Protein AF-A0A6G1FW63-F1 (afdb_monomer)

Mean predicted aligned error: 12.86 Å

Secondary structure (DSSP, 8-state):
---PPP-------SSHHHHHTTS------S------BTTBPPP-HHHHTTTTS-S-GGGTTEEEEEEBSSSSTT-EEEEETTT-EEEEE-TTSPPPPGGG-EEHHHHHHHHHHHHHTT-EEEETTEEEE-SS-HHHHHHHHHHHHHHHHHHHHTSTT--TTS--BPPPPHHHHTTS---HHHHHHHTTSPBPSSSEEETTEE---HHHHHHHHHTS-TT-TTSPPTT--S-PPPP-EEEEEEEEPPPP-STT-TTTTSSGGGSGGGEEEEEE---TT-TTBEEEE-SS--SS-------S--TTS---PPBHHHHH---S--GGGSS--

Sequence (329 aa):
MSVSAPFGHPKYDRAPNRLLSQFDMISDSHDRFPELTPFACQPFPGSIFFDLEVLDPEYSSVVRLYRGSCCYEDDGLVFDQETLLAHWHHDFQPMPPKEHWKPLDSILRKWLSEFERGKFSFSSNNPTYVPWATQDLEEAIQAWETLLNVIEANMPGHTTESRRENPLPTNILDQYTLSSFTKAFLSRARLPSFKYVAPGVTYFTPDLFHAVYSSEPRDSQRLPRYEDTDGNEVVTLILPAECSIPYPGGAGSADREGFARFTVSRRAGLYTTGDASYADGVRLVDSVDSNRKILDYQPPRYPWGPTRSPRLADYTKVGRACPEQILGG

Solvent-accessible surface area (backbone atoms only — not comparable to full-atom values): 19616 Å² total; per-residue (Å²): 140,89,82,84,79,83,82,79,75,81,82,88,76,81,63,69,64,68,63,56,73,72,50,85,81,74,85,70,68,94,68,78,68,58,55,88,41,100,56,22,38,70,64,50,78,76,52,49,68,65,64,53,64,71,56,57,87,95,37,73,53,48,40,56,56,25,44,33,68,57,93,56,92,67,27,23,36,31,34,30,67,82,80,50,30,18,29,42,45,50,76,96,47,83,84,74,63,74,88,68,40,39,49,44,68,61,41,53,52,52,55,52,48,41,54,77,55,45,34,48,42,76,59,91,81,38,65,40,80,36,37,65,26,74,61,56,55,50,47,26,44,51,19,44,51,49,42,49,52,56,54,48,72,72,43,92,86,65,57,97,75,65,66,80,42,75,37,49,57,59,80,63,55,71,78,51,94,58,21,72,51,56,53,60,42,48,46,63,34,74,42,70,88,60,76,62,86,47,92,63,26,28,68,71,48,74,66,56,44,50,56,50,63,70,65,42,62,93,82,42,72,33,54,82,55,102,77,65,81,80,60,59,35,33,36,28,82,67,28,48,28,79,52,57,39,71,84,74,90,63,92,80,22,16,66,81,82,44,69,55,45,41,37,65,66,36,43,15,27,35,23,34,37,42,43,46,75,36,38,48,12,38,43,47,41,60,43,89,39,54,61,87,59,50,63,66,71,70,62,79,74,43,42,72,37,76,83,67,64,37,41,55,29,66,77,30,48,88,67,95,66,69,76,61,82,84,69,72,132

Foldseek 3Di:
DDDDDDDDDPPPDDQPVVVVVVDPPPPDDPPLQAQLFLFFRAFDVVVQVVQLPPPPPVQNQKTFRTHGPDPQGRWGWIARSVVQWIFTDDPVDRDDPSVLTHHPVVLVVVRVVCVVQVLWDQDPSHTDGNQDGPVLLVLLLVLLVVLLVVVLVPDPPRDPVLPWDAFDDLVLVVVAQAFPSLSSNRNHHIAHSDAASAVQKGFDDSVNSCVQRVPFDPPQPQDDDPPPPVQFTRKAAGIFGPDFADDDDDDQFCCPPRCQSRDGVRTFHKIAGRDSNHRQAIFGADRPPRHDDRPQPQDSQDRNHHGTHDGSSVVSHPPPDDPCVRPDD

Structure (mmCIF, N/CA/C/O backbone):
data_AF-A0A6G1FW63-F1
#
_entry.id   AF-A0A6G1FW63-F1
#
loop_
_atom_site.group_PDB
_atom_site.id
_atom_site.type_symbol
_atom_site.label_atom_id
_atom_site.label_alt_id
_atom_site.label_comp_id
_atom_site.label_asym_id
_atom_site.label_entity_id
_atom_site.label_seq_id
_atom_site.pdbx_PDB_ins_code
_atom_site.Cartn_x
_atom_site.Cartn_y
_atom_site.Cartn_z
_atom_site.occupancy
_atom_site.B_iso_or_equiv
_atom_site.auth_seq_id
_atom_site.auth_comp_id
_atom_site.auth_asym_id
_atom_site.auth_atom_id
_atom_site.pdbx_PDB_model_num
ATOM 1 N N . MET A 1 1 ? 47.765 -34.822 -42.906 1.00 39.28 1 MET A N 1
ATOM 2 C CA . MET A 1 1 ? 47.397 -33.647 -43.723 1.00 39.28 1 MET A CA 1
ATOM 3 C C . MET A 1 1 ? 45.891 -33.508 -43.644 1.00 39.28 1 MET A C 1
ATOM 5 O O . MET A 1 1 ? 45.184 -34.360 -44.159 1.00 39.28 1 MET A O 1
ATOM 9 N N . SER A 1 2 ? 45.443 -32.536 -42.853 1.00 31.06 2 SER A N 1
ATOM 10 C CA . SER A 1 2 ? 44.036 -32.249 -42.565 1.00 31.06 2 SER A CA 1
ATOM 11 C C . SER A 1 2 ? 43.518 -31.261 -43.607 1.00 31.06 2 SER A C 1
ATOM 13 O O . SER A 1 2 ? 44.222 -30.296 -43.904 1.00 31.06 2 SER A O 1
ATOM 15 N N . VAL A 1 3 ? 42.333 -31.499 -44.172 1.00 32.91 3 VAL A N 1
ATOM 16 C CA . VAL A 1 3 ? 41.653 -30.546 -45.059 1.00 32.91 3 VAL A CA 1
ATOM 17 C C . VAL A 1 3 ? 40.314 -30.197 -44.427 1.00 32.91 3 VAL A C 1
ATOM 19 O O . VAL A 1 3 ? 39.455 -31.052 -44.226 1.00 32.91 3 VAL A O 1
ATOM 22 N N . SER A 1 4 ? 40.218 -28.924 -44.063 1.00 30.75 4 SER A N 1
ATOM 23 C CA . SER A 1 4 ? 39.142 -28.270 -43.337 1.00 30.75 4 SER A CA 1
ATOM 24 C C . SER A 1 4 ? 37.832 -28.217 -44.125 1.00 30.75 4 SER A C 1
ATOM 26 O O . SER A 1 4 ? 37.820 -27.869 -45.304 1.00 30.75 4 SER A O 1
ATOM 28 N N . ALA A 1 5 ? 36.722 -28.473 -43.434 1.00 33.03 5 ALA A N 1
ATOM 29 C CA . ALA A 1 5 ? 35.394 -28.025 -43.842 1.00 33.03 5 ALA A CA 1
ATOM 30 C C . ALA A 1 5 ? 35.202 -26.542 -43.449 1.00 33.03 5 ALA A C 1
ATOM 32 O O . ALA A 1 5 ? 35.750 -26.118 -42.425 1.00 33.03 5 ALA A O 1
ATOM 33 N N . PRO A 1 6 ? 34.445 -25.735 -44.215 1.00 38.62 6 PRO A N 1
ATOM 34 C CA . PRO A 1 6 ? 34.183 -24.351 -43.852 1.00 38.62 6 PRO A CA 1
ATOM 35 C C . PRO A 1 6 ? 33.063 -24.293 -42.806 1.00 38.62 6 PRO A C 1
ATOM 37 O O . PRO A 1 6 ? 31.925 -24.679 -43.070 1.00 38.62 6 PRO A O 1
ATOM 40 N N . PHE A 1 7 ? 33.386 -23.778 -41.621 1.00 33.66 7 PHE A N 1
ATOM 41 C CA . PHE A 1 7 ? 32.392 -23.303 -40.665 1.00 33.66 7 PHE A CA 1
ATOM 42 C C . PHE A 1 7 ? 31.699 -22.072 -41.258 1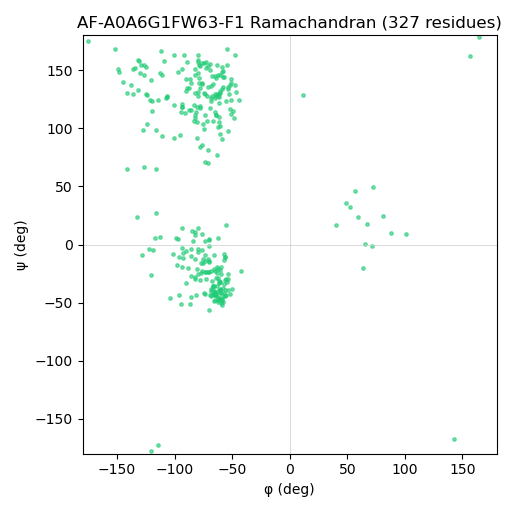.00 33.66 7 PHE A C 1
ATOM 44 O O . PHE A 1 7 ? 32.277 -20.989 -41.338 1.00 33.66 7 PHE A O 1
ATOM 51 N N . GLY A 1 8 ? 30.455 -22.245 -41.697 1.00 28.14 8 GLY A N 1
ATOM 52 C CA . GLY A 1 8 ? 29.547 -21.129 -41.909 1.00 28.14 8 GLY A CA 1
ATOM 53 C C . GLY A 1 8 ? 29.130 -20.580 -40.550 1.00 28.14 8 GLY A C 1
ATOM 54 O O . GLY A 1 8 ? 28.343 -21.210 -39.850 1.00 28.14 8 GLY A O 1
ATOM 55 N N . HIS A 1 9 ? 29.662 -19.422 -40.168 1.00 30.48 9 HIS A N 1
ATOM 56 C CA . HIS A 1 9 ? 29.085 -18.633 -39.085 1.00 30.48 9 HIS A CA 1
ATOM 57 C C . HIS A 1 9 ? 27.660 -18.215 -39.487 1.00 30.48 9 HIS A C 1
ATOM 59 O O . HIS A 1 9 ? 27.493 -17.649 -40.576 1.00 30.48 9 HIS A O 1
ATOM 65 N N . PRO A 1 10 ? 26.628 -18.455 -38.657 1.00 34.06 10 PRO A N 1
ATOM 66 C CA . PRO A 1 10 ? 25.332 -17.848 -38.895 1.00 34.06 10 PRO A CA 1
ATOM 67 C C . PRO A 1 10 ? 25.490 -16.333 -38.747 1.00 34.06 10 PRO A C 1
ATOM 69 O O . PRO A 1 10 ? 26.026 -15.829 -37.760 1.00 34.06 10 PRO A O 1
ATOM 72 N N . LYS A 1 11 ? 25.066 -15.604 -39.781 1.00 34.41 11 LYS A N 1
ATOM 73 C CA . LYS A 1 11 ? 24.965 -14.147 -39.762 1.00 34.41 11 LYS A CA 1
ATOM 74 C C . LYS A 1 11 ? 23.960 -13.753 -38.677 1.00 34.41 11 LYS A C 1
ATOM 76 O O . LYS A 1 11 ? 22.760 -13.899 -38.882 1.00 34.41 11 LYS A O 1
ATOM 81 N N . TYR A 1 12 ? 24.450 -13.250 -37.549 1.00 36.59 12 TYR A N 1
ATOM 82 C CA . TYR A 1 12 ? 23.649 -12.504 -36.581 1.00 36.59 12 TYR A CA 1
ATOM 83 C C . TYR A 1 12 ? 23.299 -11.139 -37.196 1.00 36.59 12 TYR A C 1
ATOM 85 O O . TYR A 1 12 ? 23.986 -10.142 -36.985 1.00 36.59 12 TYR A O 1
ATOM 93 N N . ASP A 1 13 ? 22.272 -11.112 -38.045 1.00 38.03 13 ASP A N 1
ATOM 94 C CA . ASP A 1 13 ? 21.734 -9.892 -38.651 1.00 38.03 13 ASP A CA 1
ATOM 95 C C . ASP A 1 13 ? 20.605 -9.328 -37.751 1.00 38.03 13 ASP A C 1
ATOM 97 O O . ASP A 1 13 ? 19.526 -9.900 -37.655 1.00 38.03 13 ASP A O 1
ATOM 101 N N . ARG A 1 14 ? 20.858 -8.147 -37.160 1.00 44.00 14 ARG A N 1
ATOM 102 C CA . ARG A 1 14 ? 19.902 -7.018 -37.007 1.00 44.00 14 ARG A CA 1
ATOM 103 C C . ARG A 1 14 ? 18.716 -7.076 -36.019 1.00 44.00 14 ARG A C 1
ATOM 105 O O . ARG A 1 14 ? 17.643 -6.590 -36.365 1.00 44.00 14 ARG A O 1
ATOM 112 N N . ALA A 1 15 ? 18.918 -7.451 -34.759 1.00 45.75 15 ALA A N 1
ATOM 113 C CA . ALA A 1 15 ? 18.013 -7.004 -33.679 1.00 45.75 15 ALA A CA 1
ATOM 114 C C . ALA A 1 15 ? 18.500 -5.729 -32.937 1.00 45.75 15 ALA A C 1
ATOM 116 O O . ALA A 1 15 ? 17.766 -4.734 -32.917 1.00 45.75 15 ALA A O 1
ATOM 117 N N . PRO A 1 16 ? 19.757 -5.638 -32.444 1.00 48.09 16 PRO A N 1
ATOM 118 C CA . PRO A 1 16 ? 20.115 -4.585 -31.483 1.00 48.09 16 PRO A CA 1
ATOM 119 C C . PRO A 1 16 ? 20.189 -3.168 -32.072 1.00 48.09 16 PRO A C 1
ATOM 121 O O . PRO A 1 16 ? 19.999 -2.184 -31.361 1.00 48.09 16 PRO A O 1
ATOM 124 N N . ASN A 1 17 ? 20.403 -3.027 -33.383 1.00 47.66 17 ASN A N 1
ATOM 125 C CA . ASN A 1 17 ? 20.667 -1.722 -34.002 1.00 47.66 17 ASN A CA 1
ATOM 126 C C . ASN A 1 17 ? 19.453 -0.774 -34.033 1.00 47.66 17 ASN A C 1
ATOM 128 O O . ASN A 1 17 ? 19.633 0.440 -34.115 1.00 47.66 17 ASN A O 1
ATOM 132 N N . ARG A 1 18 ? 18.216 -1.291 -33.977 1.00 52.25 18 ARG A N 1
ATOM 133 C CA . ARG A 1 18 ? 17.008 -0.453 -34.088 1.00 52.25 18 ARG A CA 1
ATOM 134 C C . ARG A 1 18 ? 16.756 0.359 -32.819 1.00 52.25 18 ARG A C 1
ATOM 136 O O . ARG A 1 18 ? 16.452 1.544 -32.913 1.00 52.25 18 ARG A O 1
ATOM 143 N N . LEU A 1 19 ? 16.928 -0.263 -31.656 1.00 49.06 19 LEU A N 1
ATOM 144 C CA . LEU A 1 19 ? 16.791 0.388 -30.356 1.00 49.06 19 LEU A CA 1
ATOM 145 C C . LEU A 1 19 ? 17.934 1.389 -30.115 1.00 49.06 19 LEU A C 1
ATOM 147 O O . LEU A 1 19 ? 17.691 2.517 -29.704 1.00 49.06 19 LEU A O 1
ATOM 151 N N . LEU A 1 20 ? 19.170 1.005 -30.451 1.00 50.09 20 LEU A N 1
ATOM 152 C CA . LEU A 1 20 ? 20.355 1.856 -30.283 1.00 50.09 20 LEU A CA 1
ATOM 153 C C . LEU A 1 20 ? 20.290 3.149 -31.111 1.00 50.09 20 LEU A C 1
ATOM 155 O O . LEU A 1 20 ? 20.828 4.162 -30.690 1.00 50.09 20 LEU A O 1
ATOM 159 N N . SER A 1 21 ? 19.590 3.145 -32.253 1.00 54.88 21 SER A N 1
ATOM 160 C CA . SER A 1 21 ? 19.368 4.363 -33.050 1.00 54.88 21 SER A CA 1
ATOM 161 C C . SER A 1 21 ? 18.408 5.378 -32.412 1.00 54.88 21 SER A C 1
ATOM 163 O O . SER A 1 21 ? 18.314 6.502 -32.895 1.00 54.88 21 SER A O 1
ATOM 165 N N . GLN A 1 22 ? 17.673 4.980 -31.366 1.00 51.31 22 GLN A N 1
ATOM 166 C CA . GLN A 1 22 ? 16.700 5.831 -30.669 1.00 51.31 22 GLN A CA 1
ATOM 167 C C . GLN A 1 22 ? 17.264 6.469 -29.396 1.00 51.31 22 GLN A C 1
ATOM 169 O O . GLN A 1 22 ? 16.680 7.427 -28.898 1.00 51.31 22 GLN A O 1
ATOM 174 N N . PHE A 1 23 ? 18.373 5.950 -28.869 1.00 46.47 23 PHE A N 1
ATOM 175 C CA . PHE A 1 23 ? 19.057 6.541 -27.728 1.00 46.47 23 PHE A CA 1
ATOM 176 C C . PHE A 1 23 ? 20.151 7.479 -28.239 1.00 46.47 23 PHE A C 1
ATOM 178 O O . PHE A 1 23 ? 21.086 7.030 -28.902 1.00 46.47 23 PHE A O 1
ATOM 185 N N . ASP A 1 24 ? 20.054 8.774 -27.921 1.00 46.44 24 ASP A N 1
ATOM 186 C CA . ASP A 1 24 ? 21.182 9.694 -28.075 1.00 46.44 24 ASP A CA 1
ATOM 187 C C . ASP A 1 24 ? 22.320 9.176 -27.190 1.00 46.44 24 ASP A C 1
ATOM 189 O O . ASP A 1 24 ? 22.291 9.286 -25.964 1.00 46.44 24 ASP A O 1
ATOM 193 N N . MET A 1 25 ? 23.302 8.531 -27.820 1.00 45.75 25 MET A N 1
ATOM 194 C CA . MET A 1 25 ? 24.465 7.951 -27.159 1.00 45.75 25 MET A CA 1
ATOM 195 C C . MET A 1 25 ? 25.427 9.059 -26.727 1.00 45.75 25 MET A C 1
ATOM 197 O O . MET A 1 25 ? 26.512 9.224 -27.283 1.00 45.75 25 MET A O 1
ATOM 201 N N . ILE A 1 26 ? 25.027 9.830 -25.720 1.00 40.78 26 ILE A N 1
ATOM 202 C CA . ILE A 1 26 ? 25.950 10.670 -24.970 1.00 40.78 26 ILE A CA 1
ATOM 203 C C . ILE A 1 26 ? 26.741 9.717 -24.075 1.00 40.78 26 ILE A C 1
ATOM 205 O O . ILE A 1 26 ? 26.264 9.245 -23.046 1.00 40.78 26 ILE A O 1
ATOM 209 N N . SER A 1 27 ? 27.948 9.373 -24.522 1.00 42.78 27 SER A N 1
ATOM 210 C CA . SER A 1 27 ? 28.958 8.714 -23.698 1.00 42.78 27 SER A CA 1
ATOM 211 C C . SER A 1 27 ? 29.479 9.720 -22.673 1.00 42.78 27 SER A C 1
ATOM 213 O O . SER A 1 27 ? 30.615 10.180 -22.785 1.00 42.78 27 SER A O 1
ATOM 215 N N . ASP A 1 28 ? 28.649 10.082 -21.700 1.00 39.56 28 ASP A N 1
ATOM 216 C CA . ASP A 1 28 ? 29.118 10.841 -20.553 1.00 39.56 28 ASP A CA 1
ATOM 217 C C . ASP A 1 28 ? 29.812 9.909 -19.561 1.00 39.56 28 ASP A C 1
ATOM 219 O O . ASP A 1 28 ? 29.495 8.725 -19.414 1.00 39.56 28 ASP A O 1
ATOM 223 N N . SER A 1 29 ? 30.861 10.465 -18.968 1.00 41.06 29 SER A N 1
ATOM 224 C CA . SER A 1 29 ? 31.762 9.864 -17.998 1.00 41.06 29 SER A CA 1
ATOM 225 C C . SER A 1 29 ? 31.028 9.132 -16.873 1.00 41.06 29 SER A C 1
ATOM 227 O O . SER A 1 29 ? 29.857 9.365 -16.610 1.00 41.06 29 SER A O 1
ATOM 229 N N . HIS A 1 30 ? 31.766 8.272 -16.163 1.00 42.75 30 HIS A N 1
ATOM 230 C CA . HIS A 1 30 ? 31.369 7.508 -14.966 1.00 42.75 30 HIS A CA 1
ATOM 231 C C . HIS A 1 30 ? 30.828 8.348 -13.782 1.00 42.75 30 HIS A C 1
ATOM 233 O O . HIS A 1 30 ? 30.782 7.860 -12.649 1.00 42.75 30 HIS A O 1
ATOM 239 N N . ASP A 1 31 ? 30.441 9.601 -14.003 1.00 41.69 31 ASP A N 1
ATOM 240 C CA . ASP A 1 31 ? 29.696 10.366 -13.029 1.00 41.69 31 ASP A CA 1
ATOM 241 C C . ASP A 1 31 ? 28.355 9.672 -12.839 1.00 41.69 31 ASP A C 1
ATOM 243 O O . ASP A 1 31 ? 27.527 9.573 -13.743 1.00 41.69 31 ASP A O 1
ATOM 247 N N . ARG A 1 32 ? 28.196 9.105 -11.641 1.00 50.47 32 ARG A N 1
ATOM 248 C CA . ARG A 1 32 ? 26.963 8.486 -11.174 1.00 50.47 32 ARG A CA 1
ATOM 249 C C . ARG A 1 32 ? 25.879 9.551 -11.226 1.00 50.47 32 ARG A C 1
ATOM 251 O O . ARG A 1 32 ? 25.702 10.303 -10.269 1.00 50.47 32 ARG A O 1
ATOM 258 N N . PHE A 1 33 ? 25.178 9.637 -12.350 1.00 52.56 33 PHE A N 1
ATOM 259 C CA . PHE A 1 33 ? 23.925 10.359 -12.390 1.00 52.56 33 PHE A CA 1
ATOM 260 C C . PHE A 1 33 ? 23.050 9.793 -11.269 1.00 52.56 33 PHE A C 1
ATOM 262 O O . PHE A 1 33 ? 23.018 8.569 -11.087 1.00 52.56 33 PHE A O 1
ATOM 269 N N . PRO A 1 34 ? 22.378 10.653 -10.489 1.00 58.12 34 PRO A N 1
ATOM 270 C CA . PRO A 1 34 ? 21.410 10.175 -9.519 1.00 58.12 34 PRO A CA 1
ATOM 271 C C . PRO A 1 34 ? 20.420 9.243 -10.220 1.00 58.12 34 PRO A C 1
ATOM 273 O O . PRO A 1 34 ? 19.990 9.532 -11.336 1.00 58.12 34 PRO A O 1
ATOM 276 N N . GLU A 1 35 ? 20.075 8.116 -9.600 1.00 64.75 35 GLU A N 1
ATOM 277 C CA . GLU A 1 35 ? 19.143 7.153 -10.187 1.00 64.75 35 GLU A CA 1
ATOM 278 C C . GLU A 1 35 ? 17.768 7.807 -10.385 1.00 64.75 35 GLU A C 1
ATOM 280 O O . GLU A 1 35 ? 16.991 7.970 -9.451 1.00 64.75 35 GLU A O 1
ATOM 285 N N . LEU A 1 36 ? 17.455 8.208 -11.619 1.00 65.25 36 LEU A N 1
ATOM 286 C CA . LEU A 1 36 ? 16.174 8.840 -11.960 1.00 65.25 36 LEU A CA 1
ATOM 287 C C . LEU A 1 36 ? 15.063 7.820 -12.241 1.00 65.25 36 LEU A C 1
ATOM 289 O O . LEU A 1 36 ? 14.018 8.176 -12.776 1.00 65.25 36 LEU A O 1
ATOM 293 N N . THR A 1 37 ? 15.274 6.543 -11.939 1.00 70.50 37 THR A N 1
ATOM 294 C CA . THR A 1 37 ? 14.313 5.471 -12.213 1.00 70.50 37 THR A CA 1
ATOM 295 C C . THR A 1 37 ? 13.937 4.780 -10.903 1.00 70.50 37 THR A C 1
ATOM 297 O O . THR A 1 37 ? 14.827 4.306 -10.209 1.00 70.50 37 THR A O 1
ATOM 300 N N . PRO A 1 38 ? 12.637 4.702 -10.539 1.00 66.31 38 PRO A N 1
ATOM 301 C CA . PRO A 1 38 ? 12.179 4.364 -9.180 1.00 66.31 38 PRO A CA 1
ATOM 302 C C . PRO A 1 38 ? 12.716 3.073 -8.604 1.00 66.31 38 PRO A C 1
ATOM 304 O O . PRO A 1 38 ? 12.832 2.912 -7.396 1.00 66.31 38 PRO A O 1
ATOM 307 N N . PHE A 1 39 ? 12.932 2.127 -9.497 1.00 72.81 39 PHE A N 1
ATOM 308 C CA . PHE A 1 39 ? 13.146 0.740 -9.158 1.00 72.81 39 PHE A CA 1
ATOM 309 C C . PHE A 1 39 ? 14.483 0.242 -9.681 1.00 72.81 39 PHE A C 1
ATOM 311 O O . PHE A 1 39 ? 14.819 -0.919 -9.480 1.00 72.81 39 PHE A O 1
ATOM 318 N N . ALA A 1 40 ? 15.204 1.087 -10.417 1.00 74.44 40 ALA A N 1
ATOM 319 C CA . ALA A 1 40 ? 16.224 0.631 -11.330 1.00 74.44 40 ALA A CA 1
ATOM 320 C C . ALA A 1 40 ? 17.361 1.640 -11.468 1.00 74.44 40 ALA A C 1
ATOM 322 O O . ALA A 1 40 ? 17.147 2.849 -11.391 1.00 74.44 40 ALA A O 1
ATOM 323 N N . CYS A 1 41 ? 18.555 1.145 -11.750 1.00 74.88 41 CYS A N 1
ATOM 324 C CA . CYS A 1 41 ? 19.686 1.956 -12.154 1.00 74.88 41 CYS A CA 1
ATOM 325 C C . CYS A 1 41 ? 19.491 2.457 -13.592 1.00 74.88 41 CYS A C 1
ATOM 327 O O . CYS A 1 41 ? 18.846 1.802 -14.418 1.00 74.88 41 CYS A O 1
ATOM 329 N N . GLN A 1 42 ? 20.088 3.610 -13.906 1.00 72.94 42 GLN A N 1
ATOM 330 C CA . GLN A 1 42 ? 20.121 4.120 -15.278 1.00 72.94 42 GLN A CA 1
ATOM 331 C C . GLN A 1 42 ? 20.782 3.097 -16.218 1.00 72.94 42 GLN A C 1
ATOM 333 O O . GLN A 1 42 ? 21.732 2.420 -15.810 1.00 72.94 42 GLN A O 1
ATOM 338 N N . PRO A 1 43 ? 20.303 2.977 -17.469 1.00 69.38 43 PRO A N 1
ATOM 339 C CA . PRO A 1 43 ? 20.874 2.050 -18.428 1.00 69.38 43 PRO A CA 1
ATOM 340 C C . PRO A 1 43 ? 22.327 2.454 -18.664 1.00 69.38 43 PRO A C 1
ATOM 342 O O . PRO A 1 43 ? 22.600 3.577 -19.085 1.00 69.38 43 PRO A O 1
ATOM 345 N N . PHE A 1 44 ? 23.267 1.548 -18.403 1.00 64.81 44 PHE A N 1
ATOM 346 C CA . PHE A 1 44 ? 24.657 1.757 -18.784 1.00 64.81 44 PHE A CA 1
ATOM 347 C C . PHE A 1 44 ? 24.880 1.092 -20.144 1.00 64.81 44 PHE A C 1
ATOM 349 O O . PHE A 1 44 ? 24.817 -0.134 -20.237 1.00 64.81 44 PHE A O 1
ATOM 356 N N . PRO A 1 45 ? 25.158 1.850 -21.220 1.00 62.94 45 PRO A N 1
ATOM 357 C CA . PRO A 1 45 ? 25.258 1.263 -22.550 1.00 62.94 45 PRO A CA 1
ATOM 358 C C . PRO A 1 45 ? 26.286 0.137 -22.647 1.00 62.94 45 PRO A C 1
ATOM 360 O O . PRO A 1 45 ? 26.080 -0.802 -23.402 1.00 62.94 45 PRO A O 1
ATOM 363 N N . GLY A 1 46 ? 27.361 0.191 -21.853 1.00 61.72 46 GLY A N 1
ATOM 364 C CA . GLY A 1 46 ? 28.347 -0.885 -21.790 1.00 61.72 46 GLY A CA 1
ATOM 365 C C . GLY A 1 46 ? 27.795 -2.190 -21.208 1.00 61.72 46 GLY A C 1
ATOM 366 O O . GLY A 1 46 ? 28.163 -3.247 -21.702 1.00 61.72 46 GLY A O 1
ATOM 367 N N . SER A 1 47 ? 26.893 -2.142 -20.218 1.00 57.91 47 SER A N 1
ATOM 368 C CA . SER A 1 47 ? 26.316 -3.340 -19.583 1.00 57.91 47 SER A CA 1
ATOM 369 C C . SER A 1 47 ? 25.199 -3.962 -20.409 1.00 57.91 47 SER A C 1
ATOM 371 O O . SER A 1 47 ? 25.020 -5.172 -20.342 1.00 57.91 47 SER A O 1
ATOM 373 N N . ILE A 1 48 ? 24.526 -3.173 -21.258 1.00 61.03 48 ILE A N 1
ATOM 374 C CA . ILE A 1 48 ? 23.564 -3.696 -22.242 1.00 61.03 48 ILE A CA 1
ATOM 375 C C . ILE A 1 48 ? 24.217 -4.781 -23.106 1.00 61.03 48 ILE A C 1
ATOM 377 O O . ILE A 1 48 ? 23.520 -5.682 -23.541 1.00 61.03 48 ILE A O 1
ATOM 381 N N . PHE A 1 49 ? 25.535 -4.732 -23.341 1.00 55.25 49 PHE A N 1
ATOM 382 C CA . PHE A 1 49 ? 26.247 -5.733 -24.143 1.00 55.25 49 PHE A CA 1
ATOM 383 C C . PHE A 1 49 ? 26.758 -6.948 -23.354 1.00 55.25 49 PHE A C 1
ATOM 385 O O . PHE A 1 49 ? 27.021 -7.978 -23.972 1.00 55.25 49 PHE A O 1
ATOM 392 N N . PHE A 1 50 ? 26.910 -6.843 -22.030 1.00 52.34 50 PHE A N 1
ATOM 393 C CA . PHE A 1 50 ? 27.375 -7.945 -21.175 1.00 52.34 50 PHE A CA 1
ATOM 394 C C . PHE A 1 50 ? 26.212 -8.795 -20.646 1.00 52.34 50 PHE A C 1
ATOM 396 O O . PHE A 1 50 ? 26.345 -10.011 -20.583 1.00 52.34 50 PHE A O 1
ATOM 403 N N . ASP A 1 51 ? 25.052 -8.182 -20.393 1.00 52.97 51 ASP A N 1
ATOM 404 C CA . ASP A 1 51 ? 23.832 -8.861 -19.920 1.00 52.97 51 ASP A CA 1
ATOM 405 C C . ASP A 1 51 ? 23.020 -9.508 -21.067 1.00 52.97 51 ASP A C 1
ATOM 407 O O . ASP A 1 51 ? 21.905 -9.980 -20.864 1.00 52.97 51 ASP A O 1
ATOM 411 N N . LEU A 1 52 ? 23.569 -9.540 -22.291 1.00 51.91 52 LEU A N 1
ATOM 412 C CA . LEU A 1 52 ? 23.028 -10.295 -23.435 1.00 51.91 52 LEU A CA 1
ATOM 413 C C . LEU A 1 52 ? 23.317 -11.797 -23.341 1.00 51.91 52 LEU A C 1
ATOM 415 O O . LEU A 1 52 ? 23.110 -12.506 -24.331 1.00 51.91 52 LEU A O 1
ATOM 419 N N . GLU A 1 53 ? 23.827 -12.288 -22.205 1.00 51.69 53 GLU A N 1
ATOM 420 C CA . GLU A 1 53 ? 23.849 -13.724 -21.947 1.00 51.69 53 GLU A CA 1
ATOM 421 C C . GLU A 1 53 ? 22.441 -14.250 -22.188 1.00 51.69 53 GLU A C 1
ATOM 423 O O . GLU A 1 53 ? 21.483 -13.848 -21.536 1.00 51.69 53 GLU A O 1
ATOM 428 N N . VAL A 1 54 ? 22.335 -15.046 -23.248 1.00 50.00 54 VAL A N 1
ATOM 429 C CA . VAL A 1 54 ? 21.092 -15.422 -23.903 1.00 50.00 54 VAL A CA 1
ATOM 430 C C . VAL A 1 54 ? 20.149 -16.007 -22.858 1.00 50.00 54 VAL A C 1
ATOM 432 O O . VAL A 1 54 ? 20.239 -17.189 -22.525 1.00 50.00 54 VAL A O 1
ATOM 435 N N . LEU A 1 55 ? 19.227 -15.177 -22.360 1.00 56.00 55 LEU A N 1
ATOM 436 C CA . LEU A 1 55 ? 17.938 -15.636 -21.868 1.00 56.00 55 LEU A CA 1
ATOM 437 C C . LEU A 1 55 ? 17.423 -16.523 -22.996 1.00 56.00 55 LEU A C 1
ATOM 439 O O . LEU A 1 55 ? 17.325 -16.006 -24.102 1.00 56.00 55 LEU A O 1
ATOM 443 N N . ASP A 1 56 ? 17.285 -17.829 -22.728 1.00 58.09 56 ASP A N 1
ATOM 444 C CA . ASP A 1 56 ? 16.747 -18.924 -23.563 1.00 58.09 56 ASP A CA 1
ATOM 445 C C . ASP A 1 56 ? 16.517 -18.575 -25.054 1.00 58.09 56 ASP A C 1
ATOM 447 O O . ASP A 1 56 ? 15.818 -17.612 -25.315 1.00 58.09 56 ASP A O 1
ATOM 451 N N . PRO A 1 57 ? 16.999 -19.335 -26.061 1.00 60.69 57 PRO A N 1
ATOM 452 C CA . PRO A 1 57 ? 16.848 -19.013 -27.494 1.00 60.69 57 PRO A CA 1
ATOM 453 C C . PRO A 1 57 ? 15.473 -18.488 -27.976 1.00 60.69 57 PRO A C 1
ATOM 455 O O . PRO A 1 57 ? 15.434 -17.798 -28.994 1.00 60.69 57 PRO A O 1
ATOM 458 N N . GLU A 1 58 ? 14.368 -18.756 -27.271 1.00 64.56 58 GLU A N 1
ATOM 459 C CA . GLU A 1 58 ? 13.051 -18.122 -27.474 1.00 64.56 58 GLU A CA 1
ATOM 460 C C . GLU A 1 58 ? 13.001 -16.590 -27.206 1.00 64.56 58 GLU A C 1
ATOM 462 O O . GLU A 1 58 ? 12.120 -15.892 -27.705 1.00 64.56 58 GLU A O 1
ATOM 467 N N . TYR A 1 59 ? 13.966 -16.032 -26.474 1.00 70.56 59 TYR A N 1
ATOM 468 C CA . TYR A 1 59 ? 14.075 -14.630 -26.062 1.00 70.56 59 TYR A CA 1
ATOM 469 C C . TYR A 1 59 ? 15.309 -13.930 -26.648 1.00 70.56 59 TYR A C 1
ATOM 471 O O . TYR A 1 59 ? 15.782 -12.940 -26.096 1.00 70.56 59 TYR A O 1
ATOM 479 N N . SER A 1 60 ? 15.804 -14.369 -27.810 1.00 72.50 60 SER A N 1
ATOM 480 C CA . SER A 1 60 ? 16.975 -13.764 -28.467 1.00 72.50 60 SER A CA 1
ATOM 481 C C . SER A 1 60 ? 16.818 -12.276 -28.825 1.00 72.50 60 SER A C 1
ATOM 483 O O . SER A 1 60 ? 17.813 -11.599 -29.078 1.00 72.50 60 SER A O 1
ATOM 485 N N . SER A 1 61 ? 15.581 -11.771 -28.897 1.00 79.06 61 SER A N 1
ATOM 486 C CA . SER A 1 61 ? 15.257 -10.352 -29.118 1.00 79.06 61 SER A CA 1
ATOM 487 C C . SER A 1 61 ? 15.134 -9.539 -27.823 1.00 79.06 61 SER A C 1
ATOM 489 O O . SER A 1 61 ? 14.916 -8.325 -27.877 1.00 79.06 61 SER A O 1
ATOM 491 N N . VAL A 1 62 ? 15.218 -10.192 -26.661 1.00 82.19 62 VAL A N 1
ATOM 492 C CA . VAL A 1 62 ? 15.036 -9.569 -25.353 1.00 82.19 62 VAL A CA 1
ATOM 493 C C . VAL A 1 62 ? 16.368 -9.071 -24.823 1.00 82.19 62 VAL A C 1
ATOM 495 O O . VAL A 1 62 ? 17.357 -9.793 -24.788 1.00 82.19 62 VAL A O 1
ATOM 498 N N . VAL A 1 63 ? 16.369 -7.826 -24.361 1.00 81.00 63 VAL A N 1
ATOM 499 C CA . VAL A 1 63 ? 17.516 -7.187 -23.719 1.00 81.00 63 VAL A CA 1
ATOM 500 C C . VAL A 1 63 ? 17.105 -6.626 -22.366 1.00 81.00 63 VAL A C 1
ATOM 502 O O . VAL A 1 63 ? 15.980 -6.147 -22.206 1.00 81.00 63 VAL A O 1
ATOM 505 N N . ARG A 1 64 ? 18.007 -6.641 -21.385 1.00 80.94 64 ARG A N 1
ATOM 506 C CA . ARG A 1 64 ? 17.805 -5.919 -20.124 1.00 80.94 64 ARG A CA 1
ATOM 507 C C . ARG A 1 64 ? 18.100 -4.435 -20.360 1.00 80.94 64 ARG A C 1
ATOM 509 O O . ARG A 1 64 ? 19.209 -4.076 -20.743 1.00 80.94 64 ARG A O 1
ATOM 516 N N . LEU A 1 65 ? 17.096 -3.575 -20.178 1.00 80.88 65 LEU A N 1
ATOM 517 C CA . LEU A 1 65 ? 17.254 -2.123 -20.313 1.00 80.88 65 LEU A CA 1
ATOM 518 C C . LEU A 1 65 ? 17.727 -1.491 -19.012 1.00 80.88 65 LEU A C 1
ATOM 520 O O . LEU A 1 65 ? 18.692 -0.740 -19.013 1.00 80.88 65 LEU A O 1
ATOM 524 N N . TYR A 1 66 ? 17.046 -1.793 -17.909 1.00 81.44 66 TYR A N 1
ATOM 525 C CA . TYR A 1 66 ? 17.348 -1.211 -16.606 1.00 81.44 66 TYR A CA 1
ATOM 526 C C . TYR A 1 66 ? 17.596 -2.335 -15.610 1.00 81.44 66 TYR A C 1
ATOM 528 O O . TYR A 1 66 ? 16.768 -3.237 -15.501 1.00 81.44 66 TYR A O 1
ATOM 536 N N . ARG A 1 67 ? 18.707 -2.280 -14.877 1.00 79.31 67 ARG A N 1
ATOM 537 C CA . ARG A 1 67 ? 18.986 -3.204 -13.769 1.00 79.31 67 ARG A CA 1
ATOM 538 C C . ARG A 1 67 ? 18.267 -2.725 -12.514 1.00 79.31 67 ARG A C 1
ATOM 540 O O . ARG A 1 67 ? 18.138 -1.522 -12.331 1.00 79.31 67 ARG A O 1
ATOM 547 N N . GLY A 1 68 ? 17.797 -3.630 -11.669 1.00 75.12 68 GLY A N 1
ATOM 548 C CA . GLY A 1 68 ? 17.198 -3.311 -10.380 1.00 75.12 68 GLY A CA 1
ATOM 549 C C . GLY A 1 68 ? 18.152 -2.508 -9.501 1.00 75.12 68 GLY A C 1
ATOM 550 O O . GLY A 1 68 ? 19.359 -2.720 -9.538 1.00 75.12 68 GLY A O 1
ATOM 551 N N . SER A 1 69 ? 17.610 -1.575 -8.719 1.00 66.38 69 SER A N 1
ATOM 552 C CA . SER A 1 69 ? 18.392 -0.764 -7.774 1.00 66.38 69 SER A CA 1
ATOM 553 C C . SER A 1 69 ? 18.781 -1.525 -6.496 1.00 66.38 69 SER A C 1
ATOM 555 O O . SER A 1 69 ? 19.495 -0.997 -5.645 1.00 66.38 69 SER A O 1
ATOM 557 N N . CYS A 1 70 ? 18.311 -2.767 -6.330 1.00 60.25 70 CYS A N 1
ATOM 558 C CA . CYS A 1 70 ? 18.589 -3.603 -5.168 1.00 60.25 70 CYS A CA 1
ATOM 559 C C . CYS A 1 70 ? 19.819 -4.505 -5.367 1.00 60.25 70 CYS A C 1
ATOM 561 O O . CYS A 1 70 ? 20.288 -4.748 -6.472 1.00 60.25 70 CYS A O 1
ATOM 563 N N . CYS A 1 71 ? 20.334 -5.031 -4.256 1.00 50.22 71 CYS A N 1
ATOM 564 C CA . CYS A 1 71 ? 21.531 -5.871 -4.186 1.00 50.22 71 CYS A CA 1
ATOM 565 C C . CYS A 1 71 ? 21.390 -7.284 -4.788 1.00 50.22 71 CYS A C 1
ATOM 567 O O . CYS A 1 71 ? 22.327 -8.073 -4.670 1.00 50.22 71 CYS A O 1
ATOM 569 N N . TYR A 1 72 ? 20.254 -7.624 -5.407 1.00 53.47 72 TYR A N 1
ATOM 570 C CA . TYR A 1 72 ? 20.116 -8.872 -6.155 1.00 53.47 72 TYR A CA 1
ATOM 571 C C . TYR A 1 72 ? 20.615 -8.629 -7.568 1.00 53.47 72 TYR A C 1
ATOM 573 O O . TYR A 1 72 ? 20.090 -7.782 -8.285 1.00 53.47 72 TYR A O 1
ATOM 581 N N . GLU A 1 73 ? 21.691 -9.327 -7.918 1.00 57.81 73 GLU A N 1
ATOM 582 C CA . GLU A 1 73 ? 22.559 -8.919 -9.013 1.00 57.81 73 GLU A CA 1
ATOM 583 C C . GLU A 1 7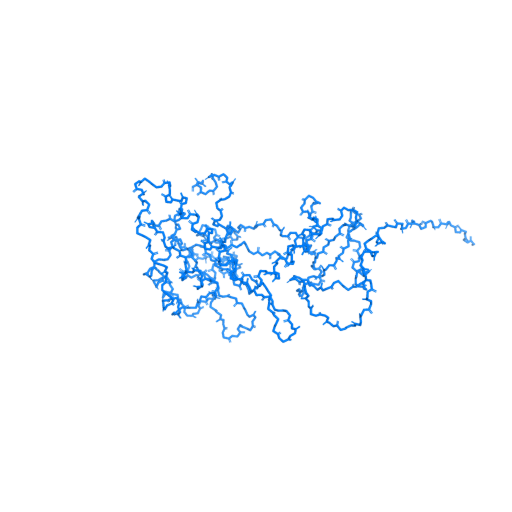3 ? 21.895 -8.960 -10.394 1.00 57.81 73 GLU A C 1
ATOM 585 O O . GLU A 1 73 ? 22.451 -8.366 -11.306 1.00 57.81 73 GLU A O 1
ATOM 590 N N . ASP A 1 74 ? 20.695 -9.503 -10.567 1.00 67.19 74 ASP A N 1
ATOM 591 C CA . ASP A 1 74 ? 20.171 -9.719 -11.911 1.00 67.19 74 ASP A CA 1
ATOM 592 C C . ASP A 1 74 ? 18.742 -9.152 -12.160 1.00 67.19 74 ASP A C 1
ATOM 594 O O . ASP A 1 74 ? 18.310 -9.067 -13.310 1.00 67.19 74 ASP A O 1
ATOM 598 N N . ASP A 1 75 ? 17.996 -8.681 -11.148 1.00 80.38 75 ASP A N 1
ATOM 599 C CA . ASP A 1 75 ? 16.611 -8.219 -11.371 1.00 80.38 75 ASP A CA 1
ATOM 600 C C . ASP A 1 75 ? 16.588 -6.999 -12.321 1.00 80.38 75 ASP A C 1
ATOM 602 O O . ASP A 1 75 ? 17.547 -6.224 -12.381 1.00 80.38 75 ASP A O 1
ATOM 606 N N . GLY A 1 76 ? 15.493 -6.753 -13.050 1.00 84.00 76 GLY A N 1
ATOM 607 C CA . GLY A 1 76 ? 15.398 -5.532 -13.858 1.00 84.00 76 GLY A CA 1
ATOM 608 C C . GLY A 1 76 ? 14.312 -5.488 -14.924 1.00 84.00 76 GLY A C 1
ATOM 609 O O . GLY A 1 76 ? 13.565 -6.435 -15.149 1.00 84.00 76 GLY A O 1
ATOM 610 N N . LEU A 1 77 ? 14.227 -4.358 -15.627 1.00 86.94 77 LEU A N 1
ATOM 611 C CA . LEU A 1 77 ? 13.312 -4.181 -16.748 1.00 86.94 77 LEU A CA 1
ATOM 612 C C . LEU A 1 77 ? 13.913 -4.779 -18.023 1.00 86.94 77 LEU A C 1
ATOM 614 O O . LEU A 1 77 ? 14.859 -4.229 -18.592 1.00 86.94 77 LEU A O 1
ATOM 618 N N . VAL A 1 78 ? 13.320 -5.867 -18.502 1.00 86.81 78 VAL A N 1
ATOM 619 C CA . VAL A 1 78 ? 13.642 -6.482 -19.791 1.00 86.81 78 VAL A CA 1
ATOM 620 C C . VAL A 1 78 ? 12.714 -5.968 -20.884 1.00 86.81 78 VAL A C 1
ATOM 622 O O . VAL A 1 78 ? 11.567 -5.607 -20.623 1.00 86.81 78 VAL A O 1
ATOM 625 N N . PHE A 1 79 ? 13.203 -5.934 -22.117 1.00 87.44 79 PHE A N 1
ATOM 626 C CA . PHE A 1 79 ? 12.525 -5.360 -23.272 1.00 87.44 79 PHE A CA 1
ATOM 627 C C . PHE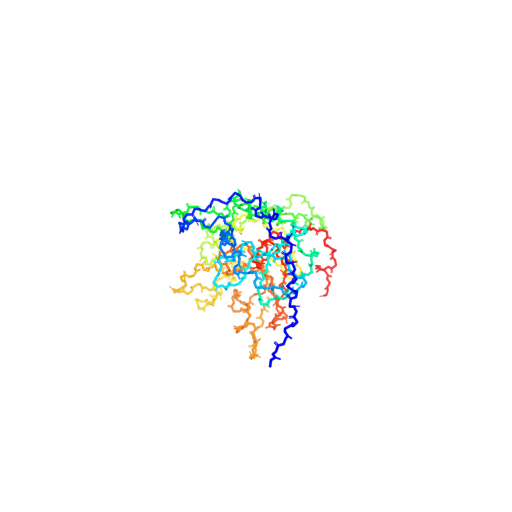 A 1 79 ? 12.755 -6.200 -24.517 1.00 87.44 79 PHE A C 1
ATOM 629 O O . PHE A 1 79 ? 13.887 -6.515 -24.864 1.00 87.44 79 PHE A O 1
ATOM 636 N N . ASP A 1 80 ? 11.673 -6.512 -25.211 1.00 86.62 80 ASP A N 1
ATOM 637 C CA . ASP A 1 80 ? 11.683 -7.182 -26.498 1.00 86.62 80 ASP A CA 1
ATOM 638 C C . ASP A 1 80 ? 11.798 -6.159 -27.630 1.00 86.62 80 ASP A C 1
ATOM 640 O O . ASP A 1 80 ? 10.898 -5.343 -27.854 1.00 86.62 80 ASP A O 1
ATOM 644 N N . GLN A 1 81 ? 12.908 -6.217 -28.361 1.00 83.88 81 GLN A N 1
ATOM 645 C CA . GLN A 1 81 ? 13.212 -5.285 -29.443 1.00 83.88 81 GLN A CA 1
ATOM 646 C C . GLN A 1 81 ? 12.287 -5.431 -30.657 1.00 83.88 81 GLN A C 1
ATOM 648 O O . GLN A 1 81 ? 12.144 -4.477 -31.428 1.00 83.88 81 GLN A O 1
ATOM 653 N N . GLU A 1 82 ? 11.651 -6.589 -30.841 1.00 86.31 82 GLU A N 1
ATOM 654 C CA . GLU A 1 82 ? 10.755 -6.836 -31.972 1.00 86.31 82 GLU A CA 1
ATOM 655 C C . GLU A 1 82 ? 9.336 -6.355 -31.678 1.00 86.31 82 GLU A C 1
ATOM 657 O O . GLU A 1 82 ? 8.723 -5.677 -32.507 1.00 86.31 82 GLU A O 1
ATOM 662 N N . THR A 1 83 ? 8.822 -6.666 -30.486 1.00 88.44 83 THR A N 1
ATOM 663 C CA . THR A 1 83 ? 7.438 -6.341 -30.109 1.00 88.44 83 THR A CA 1
ATOM 664 C C . THR A 1 83 ? 7.300 -5.000 -29.390 1.00 88.44 83 THR A C 1
ATOM 666 O O . THR A 1 83 ? 6.181 -4.524 -29.202 1.00 88.44 83 THR A O 1
ATOM 669 N N . LEU A 1 84 ? 8.413 -4.391 -28.968 1.00 89.75 84 LEU A N 1
ATOM 670 C CA . LEU A 1 84 ? 8.467 -3.173 -28.151 1.00 89.75 84 LEU A CA 1
ATOM 671 C C . LEU A 1 84 ? 7.764 -3.306 -26.784 1.00 89.75 84 LEU A C 1
ATOM 673 O O . LEU A 1 84 ? 7.324 -2.315 -26.185 1.00 89.75 84 LEU A O 1
ATOM 677 N N . LEU A 1 85 ? 7.639 -4.540 -26.293 1.00 91.56 85 LEU A N 1
ATOM 678 C CA . LEU A 1 85 ? 7.052 -4.842 -24.992 1.00 91.56 85 LEU A CA 1
ATOM 679 C C . LEU A 1 85 ? 8.163 -5.005 -23.958 1.00 91.56 85 LEU A C 1
ATOM 681 O O . LEU A 1 85 ? 9.243 -5.490 -24.272 1.00 91.56 85 LEU A O 1
ATOM 685 N N . ALA A 1 86 ? 7.878 -4.649 -22.715 1.00 90.38 86 ALA A N 1
ATOM 686 C CA . ALA A 1 86 ? 8.777 -4.800 -21.589 1.00 90.38 86 ALA A CA 1
ATOM 687 C C . ALA A 1 86 ? 8.078 -5.446 -20.387 1.00 90.38 86 ALA A C 1
ATOM 689 O O . ALA A 1 86 ? 6.844 -5.455 -20.276 1.00 90.38 86 ALA A O 1
ATOM 690 N N . HIS A 1 87 ? 8.893 -6.012 -19.504 1.00 88.94 87 HIS A N 1
ATOM 691 C CA . HIS A 1 87 ? 8.465 -6.645 -18.267 1.00 88.94 87 HIS A CA 1
ATOM 692 C C . HIS A 1 87 ? 9.542 -6.491 -17.191 1.00 88.94 87 HIS A C 1
ATOM 694 O O . HIS A 1 87 ? 10.731 -6.475 -17.499 1.00 88.94 87 HIS A O 1
ATOM 700 N N . TRP A 1 88 ? 9.136 -6.399 -15.928 1.00 87.50 88 TRP A N 1
ATOM 701 C CA . TRP A 1 88 ? 10.056 -6.462 -14.798 1.00 87.50 88 TRP A CA 1
ATOM 702 C C . TRP A 1 88 ? 10.400 -7.919 -14.489 1.00 87.50 88 TRP A C 1
ATOM 704 O O . TRP A 1 88 ? 9.569 -8.662 -13.971 1.00 87.50 88 TRP A O 1
ATOM 714 N N . HIS A 1 89 ? 11.604 -8.345 -14.845 1.00 84.31 89 HIS A N 1
ATOM 715 C CA . HIS A 1 89 ? 12.083 -9.697 -14.622 1.00 84.31 89 HIS A CA 1
ATOM 716 C C . HIS A 1 89 ? 12.793 -9.831 -13.274 1.00 84.31 89 HIS A C 1
ATOM 718 O O . HIS A 1 89 ? 13.512 -8.929 -12.843 1.00 84.31 89 HIS A O 1
ATOM 724 N N . HIS A 1 90 ? 12.577 -10.982 -12.643 1.00 79.38 90 HIS A N 1
ATOM 725 C CA . HIS A 1 90 ? 13.318 -11.443 -11.478 1.00 79.38 90 HIS A CA 1
ATOM 726 C C . HIS A 1 90 ? 13.996 -12.760 -11.867 1.00 79.38 90 HIS A C 1
ATOM 728 O O . HIS A 1 90 ? 13.292 -13.688 -12.269 1.00 79.38 90 HIS A O 1
ATOM 734 N N . ASP A 1 91 ? 15.313 -12.889 -11.752 1.00 70.31 91 ASP A N 1
ATOM 735 C CA . ASP A 1 91 ? 16.063 -13.961 -12.455 1.00 70.31 91 ASP A CA 1
ATOM 736 C C . ASP A 1 91 ? 15.906 -15.330 -11.825 1.00 70.31 91 ASP A C 1
ATOM 738 O O . ASP A 1 91 ? 16.149 -16.361 -12.448 1.00 70.31 91 ASP A O 1
ATOM 742 N N . PHE A 1 92 ? 15.418 -15.370 -10.590 1.00 69.62 92 PHE A N 1
ATOM 743 C CA . PHE A 1 92 ? 15.041 -16.619 -9.939 1.00 69.62 92 PHE A CA 1
ATOM 744 C C . PHE A 1 92 ? 13.733 -17.205 -10.488 1.00 69.62 92 PHE A C 1
ATOM 746 O O . PHE A 1 92 ? 13.232 -18.199 -9.954 1.00 69.62 92 PHE A O 1
ATOM 753 N N . GLN A 1 93 ? 13.126 -16.585 -11.503 1.00 74.12 93 GLN A N 1
ATOM 754 C CA . GLN A 1 93 ? 11.826 -16.975 -12.027 1.00 74.12 93 GLN A CA 1
ATOM 755 C C . GLN A 1 93 ? 11.840 -17.127 -13.542 1.00 74.12 93 GLN A C 1
ATOM 757 O O . GLN A 1 93 ? 12.530 -16.391 -14.238 1.00 74.12 93 GLN A O 1
ATOM 762 N N . PRO A 1 94 ? 11.036 -18.057 -14.080 1.00 79.69 94 PRO A N 1
ATOM 763 C CA . PRO A 1 94 ? 10.872 -18.161 -15.517 1.00 79.69 94 PRO A CA 1
ATOM 764 C C . PRO A 1 94 ? 10.248 -16.879 -16.070 1.00 79.69 94 PRO A C 1
ATOM 766 O O . PRO A 1 94 ? 9.394 -16.250 -15.435 1.00 79.69 94 PRO A O 1
ATOM 769 N N . MET A 1 95 ? 10.650 -16.523 -17.286 1.00 79.44 95 MET A N 1
ATOM 770 C CA . MET A 1 95 ? 10.080 -15.387 -17.994 1.00 79.44 95 MET A CA 1
ATOM 771 C C . MET A 1 95 ? 8.574 -15.612 -18.219 1.00 79.44 95 MET A C 1
ATOM 773 O O . MET A 1 95 ? 8.178 -16.680 -18.696 1.00 79.44 95 MET A O 1
ATOM 777 N N . PRO A 1 96 ? 7.702 -14.651 -17.868 1.00 81.69 96 PRO A N 1
ATOM 778 C CA . PRO A 1 96 ? 6.274 -14.841 -18.048 1.00 81.69 96 PRO A CA 1
ATOM 779 C C . PRO A 1 96 ? 5.885 -14.760 -19.530 1.00 81.69 96 PRO A C 1
ATOM 781 O O . PRO A 1 96 ? 6.560 -14.078 -20.311 1.00 81.69 96 PRO A O 1
ATOM 784 N N . PRO A 1 97 ? 4.741 -15.362 -19.912 1.00 84.31 97 PRO A N 1
ATOM 785 C CA . PRO A 1 97 ? 4.202 -15.252 -21.265 1.00 84.31 97 PRO A CA 1
ATOM 786 C C . PRO A 1 97 ? 4.096 -13.794 -21.729 1.00 84.31 97 PRO A C 1
ATOM 788 O O . PRO A 1 97 ? 3.701 -12.930 -20.939 1.00 84.31 97 PRO A O 1
ATOM 791 N N . LYS A 1 98 ? 4.375 -13.531 -23.016 1.00 83.38 98 LYS A N 1
ATOM 792 C CA . LYS A 1 98 ? 4.371 -12.181 -23.625 1.00 83.38 98 LYS A CA 1
ATOM 793 C C . LYS A 1 98 ? 3.068 -11.398 -23.411 1.00 83.38 98 LYS A C 1
ATOM 795 O O . LYS A 1 98 ? 3.095 -10.175 -23.358 1.00 83.38 98 LYS A O 1
ATOM 800 N N . GLU A 1 99 ? 1.944 -12.080 -23.204 1.00 85.62 99 GLU A N 1
ATOM 801 C CA . GLU A 1 99 ? 0.641 -11.479 -22.871 1.00 85.62 99 GLU A CA 1
ATOM 802 C C . GLU A 1 99 ? 0.653 -10.650 -21.569 1.00 85.62 99 GLU A C 1
ATOM 804 O O . GLU A 1 99 ? -0.135 -9.716 -21.407 1.00 85.62 99 GLU A O 1
ATOM 809 N N . HIS A 1 100 ? 1.569 -10.956 -20.645 1.00 84.50 100 HIS A N 1
ATOM 810 C CA . HIS A 1 100 ? 1.746 -10.221 -19.389 1.00 84.50 100 HIS A CA 1
ATOM 811 C C . HIS A 1 100 ? 2.670 -9.003 -19.519 1.00 84.50 100 HIS A C 1
ATOM 813 O O . HIS A 1 100 ? 2.775 -8.200 -18.588 1.00 84.50 100 HIS A O 1
ATOM 819 N N . TRP A 1 101 ? 3.351 -8.855 -20.654 1.00 89.44 101 TRP A N 1
ATOM 820 C CA . TRP A 1 101 ? 4.258 -7.745 -20.904 1.00 89.44 101 TRP A CA 1
ATOM 821 C C . TRP A 1 101 ? 3.456 -6.500 -21.295 1.00 89.44 101 TRP A C 1
ATOM 823 O O . TRP A 1 101 ? 2.304 -6.584 -21.734 1.00 89.44 101 TRP A O 1
ATOM 833 N N . LYS A 1 102 ? 4.039 -5.315 -21.110 1.00 92.31 102 LYS A N 1
ATOM 834 C CA . LYS A 1 102 ? 3.388 -4.037 -21.437 1.00 92.31 102 LYS A CA 1
ATOM 835 C C . LYS A 1 102 ? 4.252 -3.215 -22.383 1.00 92.31 102 LYS A C 1
ATOM 837 O O . LYS A 1 102 ? 5.466 -3.368 -22.357 1.00 92.31 102 LYS A O 1
ATOM 842 N N . PRO A 1 103 ? 3.664 -2.332 -23.208 1.00 94.00 103 PRO A N 1
ATOM 843 C CA . PRO A 1 103 ? 4.450 -1.421 -24.031 1.00 94.00 103 PRO A CA 1
ATOM 844 C C . PRO A 1 103 ? 5.437 -0.622 -23.175 1.00 94.00 103 PRO A C 1
ATOM 846 O O . PRO A 1 103 ? 5.045 -0.083 -22.135 1.00 94.00 103 PRO A O 1
ATOM 849 N N . LEU A 1 104 ? 6.694 -0.520 -23.619 1.00 90.00 104 LEU A N 1
ATOM 850 C CA . LEU A 1 104 ? 7.739 0.196 -22.876 1.00 90.00 104 LEU A CA 1
ATOM 851 C C . LEU A 1 104 ? 7.332 1.645 -22.563 1.00 90.00 104 LEU A C 1
ATOM 853 O O . LEU A 1 104 ? 7.471 2.088 -21.427 1.00 90.00 104 LEU A O 1
ATOM 857 N N . ASP A 1 105 ? 6.746 2.359 -23.529 1.00 90.06 105 ASP A N 1
ATOM 858 C CA . ASP A 1 105 ? 6.241 3.729 -23.333 1.00 90.06 105 ASP A CA 1
ATOM 859 C C . ASP A 1 105 ? 5.218 3.815 -22.185 1.00 90.06 105 ASP A C 1
ATOM 861 O O . ASP A 1 105 ? 5.273 4.737 -21.376 1.00 90.06 105 ASP A O 1
ATOM 865 N N . SER A 1 106 ? 4.335 2.822 -22.038 1.00 91.12 106 SER A N 1
ATOM 866 C CA . SER A 1 106 ? 3.367 2.795 -20.933 1.00 91.12 106 SER A CA 1
ATOM 867 C C . SER A 1 106 ? 4.047 2.618 -19.573 1.00 91.12 106 SER A C 1
ATOM 869 O O . SER A 1 106 ? 3.635 3.243 -18.597 1.00 91.12 106 SER A O 1
ATOM 871 N N . ILE A 1 107 ? 5.095 1.794 -19.511 1.00 89.25 107 ILE A N 1
ATOM 872 C CA . ILE A 1 107 ? 5.895 1.570 -18.300 1.00 89.25 107 ILE A CA 1
ATOM 873 C C . ILE A 1 107 ? 6.643 2.852 -17.914 1.00 89.25 107 ILE A C 1
ATOM 875 O O . ILE A 1 107 ? 6.528 3.310 -16.777 1.00 89.25 107 ILE A O 1
ATOM 879 N N . LEU A 1 108 ? 7.327 3.486 -18.868 1.00 87.56 108 LEU A N 1
ATOM 880 C CA . LEU A 1 108 ? 8.080 4.721 -18.631 1.00 87.56 108 LEU A CA 1
ATOM 881 C C . LEU A 1 108 ? 7.166 5.891 -18.243 1.00 87.56 108 LEU A C 1
ATOM 883 O O . LEU A 1 108 ? 7.475 6.621 -17.304 1.00 87.56 108 LEU A O 1
ATOM 887 N N . ARG A 1 109 ? 5.998 6.036 -18.886 1.00 88.44 109 ARG A N 1
ATOM 888 C CA . ARG A 1 109 ? 4.977 7.012 -18.463 1.00 88.44 109 ARG A CA 1
ATOM 889 C C . ARG A 1 109 ? 4.488 6.744 -17.049 1.00 88.44 109 ARG A C 1
ATOM 891 O O . ARG A 1 109 ? 4.261 7.688 -16.297 1.00 88.44 109 ARG A O 1
ATOM 898 N N . LYS A 1 110 ? 4.326 5.472 -16.668 1.00 87.06 110 LYS A N 1
ATOM 899 C CA . LYS A 1 110 ? 3.931 5.125 -15.304 1.00 87.06 110 LYS A CA 1
ATOM 900 C C . LYS A 1 110 ? 5.013 5.532 -14.306 1.00 87.06 110 LYS A C 1
ATOM 902 O O . LYS A 1 110 ? 4.668 6.123 -13.289 1.00 87.06 110 LYS A O 1
ATOM 907 N N . TRP A 1 111 ? 6.290 5.299 -14.604 1.00 86.06 111 TRP A N 1
ATOM 908 C CA . TRP A 1 111 ? 7.401 5.756 -13.760 1.00 86.06 111 TRP A CA 1
ATOM 909 C C . TRP A 1 111 ? 7.452 7.274 -13.640 1.00 86.06 111 TRP A C 1
ATOM 911 O O . TRP A 1 111 ? 7.529 7.782 -12.526 1.00 86.06 111 TRP A O 1
ATOM 921 N N . LEU A 1 112 ? 7.315 7.992 -14.757 1.00 86.19 112 LEU A N 1
ATOM 922 C CA . LEU A 1 112 ? 7.233 9.451 -14.760 1.00 86.19 112 LEU A CA 1
ATOM 923 C C . LEU A 1 112 ? 6.073 9.948 -13.887 1.00 86.19 112 LEU A C 1
ATOM 925 O O . LEU A 1 112 ? 6.256 10.862 -13.089 1.00 86.19 112 LEU A O 1
ATOM 929 N N . SER A 1 113 ? 4.913 9.289 -13.956 1.00 86.31 113 SER A N 1
ATOM 930 C CA . SER A 1 113 ? 3.779 9.647 -13.103 1.00 86.31 113 SER A CA 1
ATOM 931 C C . SER A 1 113 ? 4.093 9.497 -11.613 1.00 86.31 113 SER A C 1
ATOM 933 O O . SER A 1 113 ? 3.610 10.288 -10.818 1.00 86.31 113 SER A O 1
ATOM 935 N N . GLU A 1 114 ? 4.922 8.534 -11.194 1.00 84.19 114 GLU A N 1
ATOM 936 C CA . GLU A 1 114 ? 5.306 8.409 -9.779 1.00 84.19 114 GLU A CA 1
ATOM 937 C C . GLU A 1 114 ? 6.159 9.609 -9.319 1.00 84.19 114 GLU A C 1
ATOM 939 O O . GLU A 1 114 ? 5.970 10.097 -8.203 1.00 84.19 114 GLU A O 1
ATOM 944 N N . PHE A 1 115 ? 7.022 10.155 -10.187 1.00 83.06 115 PHE A N 1
ATOM 945 C CA . PHE A 1 115 ? 7.728 11.418 -9.918 1.00 83.06 115 PHE A CA 1
ATOM 946 C C . PHE A 1 115 ? 6.764 12.585 -9.755 1.00 83.06 115 PHE A C 1
ATOM 948 O O . PHE A 1 115 ? 6.834 13.305 -8.760 1.00 83.06 115 PHE A O 1
ATOM 955 N N . GLU A 1 116 ? 5.836 12.742 -10.696 1.00 86.12 116 GLU A N 1
ATOM 956 C CA . GLU A 1 116 ? 4.841 13.819 -10.671 1.00 86.12 116 GLU A CA 1
ATOM 957 C C . GLU A 1 116 ? 3.935 13.744 -9.432 1.00 86.12 116 GLU A C 1
ATOM 959 O O . GLU A 1 116 ? 3.524 14.771 -8.897 1.00 86.12 116 GLU A O 1
ATOM 964 N N . ARG A 1 117 ? 3.672 12.532 -8.930 1.00 85.88 117 ARG A N 1
ATOM 965 C CA . ARG A 1 117 ? 2.904 12.275 -7.700 1.00 85.88 117 ARG A CA 1
ATOM 966 C C . ARG A 1 117 ? 3.666 12.599 -6.412 1.00 85.88 117 ARG A C 1
ATOM 968 O O . ARG A 1 117 ? 3.070 12.554 -5.338 1.00 85.88 117 ARG A O 1
ATOM 975 N N . GLY A 1 118 ? 4.966 12.885 -6.486 1.00 86.44 118 GLY A N 1
ATOM 976 C CA . GLY A 1 118 ? 5.798 13.157 -5.314 1.00 86.44 118 GLY A CA 1
ATOM 977 C C . GLY A 1 118 ? 6.277 11.902 -4.581 1.00 86.44 118 GLY A C 1
ATOM 978 O O . GLY A 1 118 ? 6.616 11.982 -3.403 1.00 86.44 118 GLY A O 1
ATOM 979 N N . LYS A 1 119 ? 6.356 10.748 -5.260 1.00 84.94 119 LYS A N 1
ATOM 980 C CA . LYS A 1 119 ? 6.996 9.531 -4.716 1.00 84.94 119 LYS A CA 1
ATOM 981 C C . LYS A 1 119 ? 8.515 9.641 -4.606 1.00 84.94 119 LYS A C 1
ATOM 983 O O . LYS A 1 119 ? 9.177 8.678 -4.242 1.00 84.94 119 LYS A O 1
ATOM 988 N N . PHE A 1 120 ? 9.072 10.805 -4.919 1.00 80.44 120 PHE A N 1
ATOM 989 C CA . PHE A 1 120 ? 10.495 11.067 -4.857 1.00 80.44 120 PHE A CA 1
ATOM 990 C C . PHE A 1 120 ? 10.751 12.431 -4.260 1.00 80.44 120 PHE A C 1
ATOM 992 O O . PHE A 1 120 ? 10.108 13.420 -4.614 1.00 80.44 120 PHE A O 1
ATOM 999 N N . SER A 1 121 ? 11.740 12.470 -3.382 1.00 77.81 121 SER A N 1
ATOM 1000 C CA . SER A 1 121 ? 12.271 13.701 -2.822 1.00 77.81 121 SER A CA 1
ATOM 1001 C C . SER A 1 121 ? 13.752 13.803 -3.162 1.00 77.81 121 SER A C 1
ATOM 1003 O O . SER A 1 121 ? 14.466 12.804 -3.161 1.00 77.81 121 SER A O 1
ATOM 1005 N N . PHE A 1 122 ? 14.222 15.007 -3.475 1.00 73.81 122 PHE A N 1
ATOM 1006 C CA . PHE A 1 122 ? 15.636 15.257 -3.741 1.00 73.81 122 PHE A CA 1
ATOM 1007 C C . PHE A 1 122 ? 16.253 15.868 -2.487 1.00 73.81 122 PHE A C 1
ATOM 1009 O O . PHE A 1 122 ? 16.212 17.082 -2.287 1.00 73.81 122 PHE A O 1
ATOM 1016 N N . SER A 1 123 ? 16.797 15.021 -1.617 1.00 64.81 123 SER A N 1
ATOM 1017 C CA . SER A 1 123 ? 17.595 15.464 -0.474 1.00 64.81 123 SER A CA 1
ATOM 1018 C C . SER A 1 123 ? 19.072 15.297 -0.816 1.00 64.81 123 SER A C 1
ATOM 1020 O O . SER A 1 123 ? 19.519 14.186 -1.089 1.00 64.81 123 SER A O 1
ATOM 1022 N N . SER A 1 124 ? 19.844 16.386 -0.800 1.00 61.31 124 SER A N 1
ATOM 1023 C CA . SER A 1 124 ? 21.308 16.340 -0.970 1.00 61.31 124 SER A CA 1
ATOM 1024 C C . SER A 1 124 ? 21.778 15.669 -2.275 1.00 61.31 124 SER A C 1
ATOM 1026 O O . SER A 1 124 ? 22.694 14.853 -2.256 1.00 61.31 124 SER A O 1
ATOM 1028 N N . ASN A 1 125 ? 21.153 16.018 -3.407 1.00 62.28 125 ASN A N 1
ATOM 1029 C CA . ASN A 1 125 ? 21.434 15.512 -4.765 1.00 62.28 125 ASN A CA 1
ATOM 1030 C C . ASN A 1 125 ? 21.154 14.021 -5.021 1.00 62.28 125 ASN A C 1
ATOM 1032 O O . ASN A 1 125 ? 21.315 13.585 -6.159 1.00 62.28 125 ASN A O 1
ATOM 1036 N N . ASN A 1 126 ? 20.672 13.270 -4.029 1.00 64.44 126 ASN A N 1
ATOM 1037 C CA . ASN A 1 126 ? 20.242 11.889 -4.221 1.00 64.44 126 ASN A CA 1
ATOM 1038 C C . ASN A 1 126 ? 18.707 11.810 -4.174 1.00 64.44 126 ASN A C 1
ATOM 1040 O O . ASN A 1 126 ? 18.100 12.330 -3.230 1.00 64.44 126 ASN A O 1
ATOM 1044 N N . PRO A 1 127 ? 18.062 11.208 -5.186 1.00 70.94 127 PRO A N 1
ATOM 1045 C CA . PRO A 1 127 ? 16.638 10.941 -5.152 1.00 70.94 127 PRO A CA 1
ATOM 1046 C C . PRO A 1 127 ? 16.374 9.866 -4.101 1.00 70.94 127 PRO A C 1
ATOM 1048 O O . PRO A 1 127 ? 16.925 8.770 -4.157 1.00 70.94 127 PRO A O 1
ATOM 1051 N N . THR A 1 128 ? 15.520 10.190 -3.142 1.00 74.88 128 THR A N 1
ATOM 1052 C CA . THR A 1 128 ? 15.047 9.263 -2.119 1.00 74.88 128 THR A CA 1
ATOM 1053 C C . THR A 1 128 ? 13.602 8.915 -2.435 1.00 74.88 128 THR A C 1
ATOM 1055 O O . THR A 1 128 ? 12.766 9.815 -2.588 1.00 74.88 128 THR A O 1
ATOM 1058 N N . TYR A 1 129 ? 13.306 7.618 -2.528 1.00 78.56 129 TYR A N 1
ATOM 1059 C CA . TYR A 1 129 ? 11.939 7.139 -2.693 1.00 78.56 129 TYR A CA 1
ATOM 1060 C C . TYR A 1 129 ? 11.115 7.481 -1.447 1.00 78.56 129 TYR A C 1
ATOM 1062 O O . TYR A 1 129 ? 11.526 7.215 -0.318 1.00 78.56 129 TYR A O 1
ATOM 1070 N N . VAL A 1 130 ? 9.955 8.097 -1.652 1.00 83.75 130 VAL A N 1
ATOM 1071 C CA . VAL A 1 130 ? 9.009 8.443 -0.594 1.00 83.75 130 VAL A CA 1
ATOM 1072 C C . VAL A 1 130 ? 7.999 7.297 -0.487 1.00 83.75 130 VAL A C 1
ATOM 1074 O O . VAL A 1 130 ? 7.265 7.056 -1.451 1.00 83.75 130 VAL A O 1
ATOM 1077 N N . PRO A 1 131 ? 7.905 6.606 0.664 1.00 82.94 131 PRO A N 1
ATOM 1078 C CA . PRO A 1 131 ? 7.129 5.366 0.778 1.00 82.94 131 PRO A CA 1
ATOM 1079 C C . PRO A 1 131 ? 5.650 5.547 0.404 1.00 82.94 131 PRO A C 1
ATOM 1081 O O . PRO A 1 131 ? 5.038 4.711 -0.264 1.00 82.94 131 PRO A O 1
ATOM 1084 N N . TRP A 1 132 ? 5.077 6.693 0.770 1.00 88.81 132 TRP A N 1
ATOM 1085 C CA . TRP A 1 132 ? 3.737 7.112 0.377 1.00 88.81 132 TRP A CA 1
ATOM 1086 C C . TRP A 1 132 ? 3.680 8.629 0.176 1.00 88.81 132 TRP A C 1
ATOM 1088 O O . TRP A 1 132 ? 4.266 9.388 0.942 1.00 88.81 132 TRP A O 1
ATOM 1098 N N . ALA A 1 133 ? 2.971 9.072 -0.859 1.00 90.12 133 ALA A N 1
ATOM 1099 C CA . ALA A 1 133 ? 2.730 10.481 -1.137 1.00 90.12 133 ALA A CA 1
ATOM 1100 C C . ALA A 1 133 ? 1.323 10.889 -0.678 1.00 90.12 133 ALA A C 1
ATOM 1102 O O . ALA A 1 133 ? 0.436 10.048 -0.508 1.00 90.12 133 ALA A O 1
ATOM 1103 N N . THR A 1 134 ? 1.080 12.196 -0.548 1.00 90.81 134 THR A N 1
ATOM 1104 C CA . THR A 1 134 ? -0.239 12.750 -0.187 1.00 90.81 134 THR A CA 1
ATOM 1105 C C . THR A 1 134 ? -1.362 12.188 -1.060 1.00 90.81 134 THR A C 1
ATOM 1107 O O . THR A 1 134 ? -2.434 11.863 -0.554 1.00 90.81 134 THR A O 1
ATOM 1110 N N . GLN A 1 135 ? -1.095 11.995 -2.351 1.00 89.88 135 GLN A N 1
ATOM 1111 C CA . GLN A 1 135 ? -2.073 11.454 -3.286 1.00 89.88 135 GLN A CA 1
ATOM 1112 C C . GLN A 1 135 ? -2.433 9.985 -3.010 1.00 89.88 135 GLN A C 1
ATOM 1114 O O . GLN A 1 135 ? -3.573 9.592 -3.236 1.00 89.88 135 GLN A O 1
ATOM 1119 N N . ASP A 1 136 ? -1.512 9.164 -2.493 1.00 90.25 136 ASP A N 1
ATOM 1120 C CA . ASP A 1 136 ? -1.834 7.775 -2.127 1.00 90.25 136 ASP A CA 1
ATOM 1121 C C . ASP A 1 136 ? -2.776 7.725 -0.923 1.00 90.25 136 ASP A C 1
ATOM 1123 O O . ASP A 1 136 ? -3.704 6.917 -0.883 1.00 90.25 136 ASP A O 1
ATOM 1127 N N . LEU A 1 137 ? -2.568 8.629 0.038 1.00 93.19 137 LEU A N 1
ATOM 1128 C CA . LEU A 1 137 ? -3.460 8.795 1.178 1.00 93.19 137 LEU A CA 1
ATOM 1129 C C . LEU A 1 137 ? -4.847 9.276 0.737 1.00 93.19 137 LEU A C 1
ATOM 1131 O O . LEU A 1 137 ? -5.852 8.754 1.214 1.00 93.19 137 LEU A O 1
ATOM 1135 N N . GLU A 1 138 ? -4.920 10.239 -0.179 1.00 93.94 138 GLU A N 1
ATOM 1136 C CA . GLU A 1 138 ? -6.191 10.724 -0.728 1.00 93.94 138 GLU A CA 1
ATOM 1137 C C . GLU A 1 138 ? -6.939 9.635 -1.503 1.00 93.94 138 GLU A C 1
ATOM 1139 O O . GLU A 1 138 ? -8.135 9.451 -1.284 1.00 93.94 138 GLU A O 1
ATOM 1144 N N . GLU A 1 139 ? -6.240 8.852 -2.331 1.00 92.00 139 GLU A N 1
ATOM 1145 C CA . GLU A 1 139 ? -6.818 7.692 -3.019 1.00 92.00 139 GLU A CA 1
ATOM 1146 C C . GLU A 1 139 ? -7.350 6.648 -2.030 1.00 92.00 139 GLU A C 1
ATOM 1148 O O . GLU A 1 139 ? -8.434 6.100 -2.237 1.00 92.00 139 GLU A O 1
ATOM 1153 N N . ALA A 1 140 ? -6.617 6.377 -0.945 1.00 92.12 140 ALA A N 1
ATOM 1154 C CA . ALA A 1 140 ? -7.047 5.438 0.086 1.00 92.12 140 ALA A CA 1
ATOM 1155 C C . ALA A 1 140 ? -8.276 5.943 0.856 1.00 92.12 140 ALA A C 1
ATOM 1157 O O . ALA A 1 140 ? -9.211 5.175 1.078 1.00 92.12 140 ALA A O 1
ATOM 1158 N N . ILE A 1 141 ? -8.310 7.229 1.223 1.00 94.12 141 ILE A N 1
ATOM 1159 C CA . ILE A 1 141 ? -9.472 7.855 1.874 1.00 94.12 141 ILE A CA 1
ATOM 1160 C C . ILE A 1 141 ? -10.685 7.813 0.942 1.00 94.12 141 ILE A C 1
ATOM 1162 O O . ILE A 1 141 ? -11.763 7.406 1.364 1.00 94.12 141 ILE A O 1
ATOM 1166 N N . GLN A 1 142 ? -10.516 8.169 -0.331 1.00 93.12 142 GLN A N 1
ATOM 1167 C CA . GLN A 1 142 ? -11.607 8.162 -1.301 1.00 93.12 142 GLN A CA 1
ATOM 1168 C C . GLN A 1 142 ? -12.155 6.747 -1.538 1.00 93.12 142 GLN A C 1
ATOM 1170 O O . GLN A 1 142 ? -13.372 6.552 -1.604 1.00 93.12 142 GLN A O 1
ATOM 1175 N N . ALA A 1 143 ? -11.275 5.751 -1.668 1.00 89.12 143 ALA A N 1
ATOM 1176 C CA . ALA A 1 143 ? -11.680 4.360 -1.836 1.00 89.12 143 ALA A CA 1
ATOM 1177 C C . ALA A 1 143 ? -12.416 3.838 -0.589 1.00 89.12 143 ALA A C 1
ATOM 1179 O O . ALA A 1 143 ? -13.473 3.219 -0.716 1.00 89.12 143 ALA A O 1
ATOM 1180 N N . TRP A 1 144 ? -11.930 4.181 0.607 1.00 91.00 144 TRP A N 1
ATOM 1181 C CA . TRP A 1 144 ? -12.606 3.893 1.870 1.00 91.00 144 TRP A CA 1
ATOM 1182 C C . TRP A 1 144 ? -13.998 4.528 1.949 1.00 91.00 144 TRP A C 1
ATOM 1184 O O . TRP A 1 144 ? -14.980 3.839 2.211 1.00 91.00 144 TRP A O 1
ATOM 1194 N N . GLU A 1 145 ? -14.125 5.823 1.662 1.00 90.75 145 GLU A N 1
ATOM 1195 C CA . GLU A 1 145 ? -15.417 6.513 1.674 1.00 90.75 145 GLU A CA 1
ATOM 1196 C C . GLU A 1 145 ? -16.402 5.921 0.668 1.00 90.75 145 GLU A C 1
ATOM 1198 O O . GLU A 1 145 ? -17.586 5.780 0.980 1.00 90.75 145 GLU A O 1
ATOM 1203 N N . THR A 1 146 ? -15.910 5.541 -0.513 1.00 89.69 146 THR A N 1
ATOM 1204 C CA . THR A 1 146 ? -16.705 4.867 -1.545 1.00 89.69 146 THR A CA 1
ATOM 1205 C C . THR A 1 146 ? -17.233 3.529 -1.036 1.00 89.69 146 THR A C 1
ATOM 1207 O O . THR A 1 146 ? -18.428 3.269 -1.166 1.00 89.69 146 THR A O 1
ATOM 1210 N N . LEU A 1 147 ? -16.381 2.709 -0.412 1.00 88.31 147 LEU A N 1
ATOM 1211 C CA . LEU A 1 147 ? -16.785 1.445 0.204 1.00 88.31 147 LEU A CA 1
ATOM 1212 C C . LEU A 1 147 ? -17.872 1.664 1.262 1.00 88.31 147 LEU A C 1
ATOM 1214 O O . LEU A 1 147 ? -18.911 1.006 1.219 1.00 88.31 147 LEU A O 1
ATOM 1218 N N . LEU A 1 148 ? -17.662 2.619 2.172 1.00 88.25 148 LEU A N 1
ATOM 1219 C CA . LEU A 1 148 ? -18.632 2.937 3.216 1.00 88.25 148 LEU A CA 1
ATOM 1220 C C . LEU A 1 148 ? -19.979 3.370 2.625 1.00 88.25 148 LEU A C 1
ATOM 1222 O O . LEU A 1 148 ? -21.010 2.849 3.033 1.00 88.25 148 LEU A O 1
ATOM 1226 N N . ASN A 1 149 ? -19.975 4.249 1.619 1.00 87.00 149 ASN A N 1
ATOM 1227 C CA . ASN A 1 149 ? -21.197 4.698 0.945 1.00 87.00 149 ASN A CA 1
ATOM 1228 C C . ASN A 1 149 ? -21.955 3.539 0.282 1.00 87.00 149 ASN A C 1
ATOM 1230 O O . ASN A 1 149 ? -23.183 3.504 0.324 1.00 87.00 149 ASN A O 1
ATOM 1234 N N . VAL A 1 150 ? -21.241 2.587 -0.330 1.00 88.00 150 VAL A N 1
ATOM 1235 C CA . VAL A 1 150 ? -21.853 1.401 -0.945 1.00 88.00 150 VAL A CA 1
ATOM 1236 C C . VAL A 1 150 ? -22.495 0.510 0.116 1.00 88.00 150 VAL A C 1
ATOM 1238 O O . VAL A 1 150 ? -23.614 0.044 -0.088 1.00 88.00 150 VAL A O 1
ATOM 1241 N N . ILE A 1 151 ? -21.832 0.281 1.250 1.00 86.12 151 ILE A N 1
ATOM 1242 C CA . ILE A 1 151 ? -22.404 -0.515 2.345 1.00 86.12 15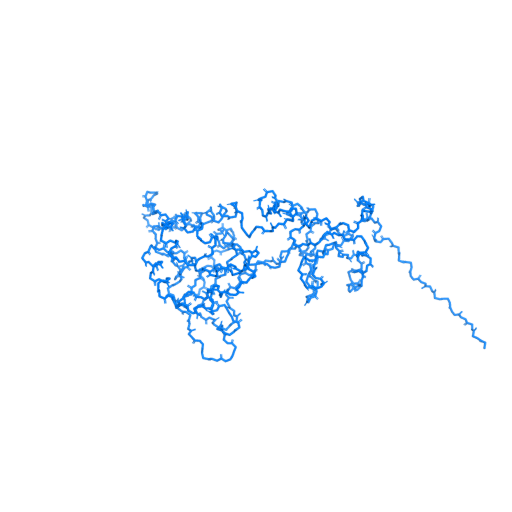1 ILE A CA 1
ATOM 1243 C C . ILE A 1 151 ? -23.632 0.200 2.928 1.00 86.12 151 ILE A C 1
ATOM 1245 O O . ILE A 1 151 ? -24.695 -0.406 3.041 1.00 86.12 151 ILE A O 1
ATOM 1249 N N . GLU A 1 152 ? -23.516 1.499 3.216 1.00 86.38 152 GLU A N 1
ATOM 1250 C CA . GLU A 1 152 ? -24.591 2.345 3.750 1.00 86.38 152 GLU A CA 1
ATOM 1251 C C . GLU A 1 152 ? -25.830 2.358 2.851 1.00 86.38 152 GLU A C 1
ATOM 1253 O O . GLU A 1 152 ? -26.945 2.174 3.338 1.00 86.38 152 GLU A O 1
ATOM 1258 N N . ALA A 1 153 ? -25.644 2.488 1.535 1.00 84.31 153 ALA A N 1
ATOM 1259 C CA . ALA A 1 153 ? -26.735 2.470 0.562 1.00 84.31 153 ALA A CA 1
ATOM 1260 C C . ALA A 1 153 ? -27.493 1.131 0.510 1.00 84.31 153 ALA A C 1
ATOM 1262 O O . ALA A 1 153 ? -28.656 1.104 0.113 1.00 84.31 153 ALA A O 1
ATOM 1263 N N . ASN A 1 154 ? -26.852 0.029 0.909 1.00 84.44 154 ASN A N 1
ATOM 1264 C CA . ASN A 1 154 ? -27.457 -1.302 0.924 1.00 84.44 154 ASN A CA 1
ATOM 1265 C C . ASN A 1 154 ? -28.088 -1.671 2.280 1.00 84.44 154 ASN A C 1
ATOM 1267 O O . ASN A 1 154 ? -28.688 -2.741 2.398 1.00 84.44 154 ASN A O 1
ATOM 1271 N N . MET A 1 155 ? -27.981 -0.817 3.306 1.00 81.38 155 MET A N 1
ATOM 1272 C CA . MET A 1 155 ? -28.555 -1.094 4.624 1.00 81.38 155 MET A CA 1
ATOM 1273 C C . MET A 1 155 ? -30.020 -0.629 4.740 1.00 81.38 155 MET A C 1
ATOM 1275 O O . MET A 1 155 ? -30.351 0.505 4.382 1.00 81.38 155 MET A O 1
ATOM 1279 N N . PRO A 1 156 ? -30.923 -1.460 5.297 1.00 75.69 156 PRO A N 1
ATOM 1280 C CA . PRO A 1 156 ? -32.321 -1.087 5.487 1.00 75.69 156 PRO A CA 1
ATOM 1281 C C . PRO A 1 156 ? -32.463 0.009 6.555 1.00 75.69 156 PRO A C 1
ATOM 1283 O O . PRO A 1 156 ? -32.013 -0.150 7.686 1.00 75.69 156 PRO A O 1
ATOM 1286 N N . GLY A 1 157 ? -33.129 1.114 6.203 1.00 67.94 157 GLY A N 1
ATOM 1287 C CA . GLY A 1 157 ? -33.415 2.222 7.127 1.00 67.94 157 GLY A CA 1
ATOM 1288 C C . GLY A 1 157 ? -32.329 3.298 7.217 1.00 67.94 157 GLY A C 1
ATOM 1289 O O . GLY A 1 157 ? -32.413 4.163 8.086 1.00 67.94 157 GLY A O 1
ATOM 1290 N N . HIS A 1 158 ? -31.330 3.276 6.332 1.00 62.44 158 HIS A N 1
ATOM 1291 C CA . HIS A 1 158 ? -30.286 4.293 6.304 1.00 62.44 158 HIS A CA 1
ATOM 1292 C C . HIS A 1 158 ? -30.800 5.614 5.698 1.00 62.44 158 HIS A C 1
ATOM 1294 O O . HIS A 1 158 ? -30.948 5.751 4.484 1.00 62.44 158 HIS A O 1
ATOM 1300 N N . THR A 1 159 ? -31.068 6.613 6.538 1.00 56.69 159 THR A N 1
ATOM 1301 C CA . THR A 1 159 ? -31.235 8.010 6.111 1.00 56.69 159 THR A CA 1
ATOM 1302 C C . THR A 1 159 ? -29.863 8.635 5.869 1.00 56.69 159 THR A C 1
ATOM 1304 O O . THR A 1 159 ? -28.940 8.433 6.648 1.00 56.69 159 THR A O 1
ATOM 1307 N N . THR A 1 160 ? -29.718 9.434 4.810 1.00 55.09 160 THR A N 1
ATOM 1308 C CA . THR A 1 160 ? -28.461 10.100 4.392 1.00 55.09 160 THR A CA 1
ATOM 1309 C C . THR A 1 160 ? -27.835 11.013 5.469 1.00 55.09 160 THR A C 1
ATOM 1311 O O . THR A 1 160 ? -26.717 11.495 5.305 1.00 55.09 160 THR A O 1
ATOM 1314 N N . GLU A 1 161 ? -28.549 11.244 6.575 1.00 51.56 161 GLU A N 1
ATOM 1315 C CA . GLU A 1 161 ? -28.141 12.048 7.731 1.00 51.56 161 GLU A CA 1
ATOM 1316 C C . GLU A 1 161 ? -27.609 11.228 8.919 1.00 51.56 161 GLU A C 1
ATOM 1318 O O . GLU A 1 161 ? -27.347 11.797 9.981 1.00 51.56 161 GLU A O 1
ATOM 1323 N N . SER A 1 162 ? -27.449 9.906 8.784 1.00 52.81 162 SER A N 1
ATOM 1324 C CA . SER A 1 162 ? -26.799 9.091 9.813 1.00 52.81 162 SER A CA 1
ATOM 1325 C C . SER A 1 162 ? -25.450 9.713 10.194 1.00 52.81 162 SER A C 1
ATOM 1327 O O . SER A 1 162 ? -24.606 10.067 9.367 1.00 52.81 162 SER A O 1
ATOM 1329 N N . ARG A 1 163 ? -25.332 9.961 11.499 1.00 55.38 163 ARG A N 1
ATOM 1330 C CA . ARG A 1 163 ? -24.315 10.778 12.155 1.00 55.38 163 ARG A CA 1
ATOM 1331 C C . ARG A 1 163 ? -22.922 10.400 11.657 1.00 55.38 163 ARG A C 1
ATOM 1333 O O . ARG A 1 163 ? -22.408 9.343 12.003 1.00 55.38 163 ARG A O 1
ATOM 1340 N N . ARG A 1 164 ? -22.312 11.284 10.866 1.00 63.25 164 ARG A N 1
ATOM 1341 C CA . ARG A 1 164 ? -20.906 11.161 10.475 1.00 63.25 164 ARG A CA 1
ATOM 1342 C C . ARG A 1 164 ? -20.072 11.220 11.748 1.00 63.25 164 ARG A C 1
ATOM 1344 O O . ARG A 1 164 ? -20.024 12.259 12.406 1.00 63.25 164 ARG A O 1
ATOM 1351 N N . GLU A 1 165 ? -19.485 10.096 12.125 1.00 71.19 165 GLU A N 1
ATOM 1352 C CA . GLU A 1 165 ? -18.571 10.052 13.254 1.00 71.19 165 GLU A CA 1
ATOM 1353 C C . GLU A 1 165 ? -17.221 10.639 12.837 1.00 71.19 165 GLU A C 1
ATOM 1355 O O . GLU A 1 165 ? -16.736 10.430 11.719 1.00 71.19 165 GLU A O 1
ATOM 1360 N N . ASN A 1 166 ? -16.643 11.438 13.735 1.00 81.56 166 ASN A N 1
ATOM 1361 C CA . ASN A 1 166 ? -15.350 12.063 13.494 1.00 81.56 166 ASN A CA 1
ATOM 1362 C C . ASN A 1 166 ? -14.251 10.986 13.460 1.00 81.56 166 ASN A C 1
ATOM 1364 O O . ASN A 1 166 ? -14.336 10.033 14.237 1.00 81.56 166 ASN A O 1
ATOM 1368 N N . PRO A 1 167 ? -13.212 11.151 12.622 1.00 88.81 167 PRO A N 1
ATOM 1369 C CA . PRO A 1 167 ? -12.031 10.290 12.630 1.00 88.81 167 PRO A CA 1
ATOM 1370 C C . PRO A 1 167 ? -11.361 10.190 14.007 1.00 88.81 167 PRO A C 1
ATOM 1372 O O . PRO A 1 167 ? -11.635 10.978 14.920 1.00 88.81 167 PRO A O 1
ATOM 1375 N N . LEU A 1 168 ? -10.428 9.244 14.146 1.00 89.12 168 LEU A N 1
ATOM 1376 C CA . LEU A 1 168 ? -9.681 9.069 15.389 1.00 89.12 168 LEU A CA 1
ATOM 1377 C C . LEU A 1 168 ? -8.840 10.321 15.705 1.00 89.12 168 LEU A C 1
ATOM 1379 O O . LEU A 1 168 ? -8.078 10.779 14.852 1.00 89.12 168 LEU A O 1
ATOM 1383 N N . PRO A 1 169 ? -8.921 10.865 16.933 1.00 89.75 169 PRO A N 1
ATOM 1384 C CA . PRO A 1 169 ? -8.116 12.013 17.333 1.00 89.75 169 PRO A CA 1
ATOM 1385 C C . PRO A 1 169 ? -6.610 11.722 17.267 1.00 89.75 169 PRO A C 1
ATOM 1387 O O . PRO A 1 169 ? -6.136 10.731 17.829 1.00 89.75 169 PRO A O 1
ATOM 1390 N N . THR A 1 170 ? -5.834 12.617 16.650 1.00 90.12 170 THR A N 1
ATOM 1391 C CA . THR A 1 170 ? -4.376 12.457 16.494 1.00 90.12 170 THR A CA 1
ATOM 1392 C C . THR A 1 170 ? -3.658 12.281 17.836 1.00 90.12 170 THR A C 1
ATOM 1394 O O . THR A 1 170 ? -2.743 11.474 17.942 1.00 90.12 170 THR A O 1
ATOM 1397 N N . ASN A 1 171 ? -4.141 12.928 18.902 1.00 91.25 171 ASN A N 1
ATOM 1398 C CA . ASN A 1 171 ? -3.583 12.799 20.252 1.00 91.25 171 ASN A CA 1
ATOM 1399 C C . ASN A 1 171 ? -3.737 11.395 20.865 1.00 91.25 171 ASN A C 1
ATOM 1401 O O . ASN A 1 171 ? -3.018 11.076 21.808 1.00 91.25 171 ASN A O 1
ATOM 1405 N N . ILE A 1 172 ? -4.679 10.574 20.386 1.00 91.50 172 ILE A N 1
ATOM 1406 C CA . ILE A 1 172 ? -4.784 9.159 20.775 1.00 91.50 172 ILE A CA 1
ATOM 1407 C C . ILE A 1 172 ? -3.787 8.335 19.958 1.00 91.50 172 ILE A C 1
ATOM 1409 O O . ILE A 1 172 ? -3.083 7.497 20.513 1.00 91.50 172 ILE A O 1
ATOM 1413 N N . LEU A 1 173 ? -3.683 8.603 18.655 1.00 92.31 173 LEU A N 1
ATOM 1414 C CA . LEU A 1 173 ? -2.764 7.897 17.757 1.00 92.31 173 LEU A CA 1
ATOM 1415 C C . LEU A 1 173 ? -1.290 8.125 18.135 1.00 92.31 173 LEU A C 1
ATOM 1417 O O . LEU A 1 173 ? -0.482 7.204 18.043 1.00 92.31 173 LEU A O 1
ATOM 1421 N N . ASP A 1 174 ? -0.944 9.326 18.602 1.00 92.06 174 ASP A N 1
ATOM 1422 C CA . ASP A 1 174 ? 0.422 9.695 18.992 1.00 92.06 174 ASP A CA 1
ATOM 1423 C C . ASP A 1 174 ? 0.918 9.003 20.266 1.00 92.06 174 ASP A C 1
ATOM 1425 O O . ASP A 1 174 ? 2.123 8.959 20.506 1.00 92.06 174 ASP A O 1
ATOM 1429 N N . GLN A 1 175 ? 0.020 8.410 21.058 1.00 91.44 175 GLN A N 1
ATOM 1430 C CA . GLN A 1 175 ? 0.391 7.633 22.246 1.00 91.44 175 GLN A CA 1
ATOM 1431 C C . GLN A 1 175 ? 1.009 6.274 21.895 1.00 91.44 175 GLN A C 1
ATOM 1433 O O . GLN A 1 175 ? 1.600 5.632 22.764 1.00 91.44 175 GLN A O 1
ATOM 1438 N N . TYR A 1 176 ? 0.886 5.833 20.639 1.00 90.81 176 TYR A N 1
ATOM 1439 C CA . TYR A 1 176 ? 1.306 4.508 20.198 1.00 90.81 176 TYR A CA 1
ATOM 1440 C C . TYR A 1 176 ? 2.258 4.562 18.998 1.00 90.81 176 TYR A C 1
ATOM 1442 O O . TYR A 1 176 ? 2.251 5.485 18.174 1.00 90.81 176 TYR A O 1
ATOM 1450 N N . THR A 1 177 ? 3.075 3.516 18.880 1.00 90.12 177 THR A N 1
ATOM 1451 C CA . THR A 1 177 ? 3.983 3.320 17.746 1.00 90.12 177 THR A CA 1
ATOM 1452 C C . THR A 1 177 ? 3.226 2.692 16.576 1.00 90.12 177 THR A C 1
ATOM 1454 O O . THR A 1 177 ? 2.849 1.513 16.605 1.00 90.12 177 THR A O 1
ATOM 1457 N N . LEU A 1 178 ? 3.008 3.506 15.547 1.00 90.38 178 LEU A N 1
ATOM 1458 C CA . LEU A 1 178 ? 2.241 3.198 14.341 1.00 90.38 178 LEU A CA 1
ATOM 1459 C C . LEU A 1 178 ? 3.033 3.681 13.122 1.00 90.38 178 LEU A C 1
ATOM 1461 O O . LEU A 1 178 ? 3.740 4.686 13.230 1.00 90.38 178 LEU A O 1
ATOM 1465 N N . SER A 1 179 ? 2.848 3.029 11.973 1.00 90.31 179 SER A N 1
ATOM 1466 C CA . SER A 1 179 ? 3.407 3.504 10.698 1.00 90.31 179 SER A CA 1
ATOM 1467 C C . SER A 1 179 ? 2.919 4.910 10.357 1.00 90.31 179 SER A C 1
ATOM 1469 O O . SER A 1 179 ? 1.774 5.269 10.673 1.00 90.31 179 SER A O 1
ATOM 1471 N N . SER A 1 180 ? 3.751 5.671 9.649 1.00 90.25 180 SER A N 1
ATOM 1472 C CA . SER A 1 180 ? 3.433 7.041 9.230 1.00 90.25 180 SER A CA 1
ATOM 1473 C C . SER A 1 180 ? 2.136 7.119 8.409 1.00 90.25 180 SER A C 1
ATOM 1475 O O . SER A 1 180 ? 1.265 7.946 8.696 1.00 90.25 180 SER A O 1
ATOM 1477 N N . PHE A 1 181 ? 1.954 6.194 7.460 1.00 92.19 181 PHE A N 1
ATOM 1478 C CA . PHE A 1 181 ? 0.746 6.092 6.642 1.00 92.19 181 PHE A CA 1
ATOM 1479 C C . PHE A 1 181 ? -0.502 5.804 7.486 1.00 92.19 181 PHE A C 1
ATOM 1481 O O . PHE A 1 181 ? -1.507 6.500 7.352 1.00 92.19 181 PHE A O 1
ATOM 1488 N N . THR A 1 182 ? -0.448 4.829 8.405 1.00 93.38 182 THR A N 1
ATOM 1489 C CA . THR A 1 182 ? -1.617 4.481 9.235 1.00 93.38 182 THR A CA 1
ATOM 1490 C C . THR A 1 182 ? -2.055 5.642 10.122 1.00 93.38 182 THR A C 1
ATOM 1492 O O . THR A 1 182 ? -3.254 5.887 10.246 1.00 93.38 182 THR A O 1
ATOM 1495 N N . LYS A 1 183 ? -1.112 6.397 10.704 1.00 93.75 183 LYS A N 1
ATOM 1496 C CA . LYS A 1 183 ? -1.442 7.606 11.478 1.00 93.75 183 LYS A CA 1
ATOM 1497 C C . LYS A 1 183 ? -2.198 8.620 10.625 1.00 93.75 183 LYS A C 1
ATOM 1499 O O . LYS A 1 183 ? -3.240 9.134 11.039 1.00 93.75 183 LYS A O 1
ATOM 1504 N N . ALA A 1 184 ? -1.689 8.888 9.426 1.00 94.44 184 ALA A N 1
ATOM 1505 C CA . ALA A 1 184 ? -2.294 9.843 8.508 1.00 94.44 184 ALA A CA 1
ATOM 1506 C C . ALA A 1 184 ? -3.663 9.371 7.986 1.00 94.44 184 ALA A C 1
ATOM 1508 O O . ALA A 1 184 ? -4.576 10.182 7.833 1.00 94.44 184 ALA A O 1
ATOM 1509 N N . PHE A 1 185 ? -3.830 8.065 7.764 1.00 95.38 185 PHE A N 1
ATOM 1510 C CA . PHE A 1 185 ? -5.097 7.469 7.356 1.00 95.38 185 PHE A CA 1
ATOM 1511 C C . PHE A 1 185 ? -6.134 7.500 8.482 1.00 95.38 185 PHE A C 1
ATOM 1513 O O . PHE A 1 185 ? -7.189 8.097 8.305 1.00 95.38 185 PHE A O 1
ATOM 1520 N N . LEU A 1 186 ? -5.846 6.936 9.660 1.00 94.69 186 LEU A N 1
ATOM 1521 C CA . LEU A 1 186 ? -6.814 6.831 10.763 1.00 94.69 186 LEU A CA 1
ATOM 1522 C C . LEU A 1 186 ? -7.266 8.193 11.316 1.00 94.69 186 LEU A C 1
ATOM 1524 O O . LEU A 1 186 ? -8.399 8.315 11.779 1.00 94.69 186 LEU A O 1
ATOM 1528 N N . SER A 1 187 ? -6.415 9.222 11.235 1.00 94.88 187 SER A N 1
ATOM 1529 C CA . SER A 1 187 ? -6.769 10.592 11.643 1.00 94.88 187 SER A CA 1
ATOM 1530 C C . SER A 1 187 ? -7.676 11.330 10.653 1.00 94.88 187 SER A C 1
ATOM 1532 O O . SER A 1 187 ? -8.214 12.386 10.983 1.00 94.88 187 SER A O 1
ATOM 1534 N N . ARG A 1 188 ? -7.858 10.798 9.438 1.00 94.00 188 ARG A N 1
ATOM 1535 C CA . ARG A 1 188 ? -8.674 11.415 8.378 1.00 94.00 188 ARG A CA 1
ATOM 1536 C C . ARG A 1 188 ? -9.826 10.533 7.907 1.00 94.00 188 ARG A C 1
ATOM 1538 O O . ARG A 1 188 ? -10.818 11.060 7.414 1.00 94.00 188 ARG A O 1
ATOM 1545 N N . ALA A 1 189 ? -9.701 9.216 8.032 1.00 92.44 189 ALA A N 1
ATOM 1546 C CA . ALA A 1 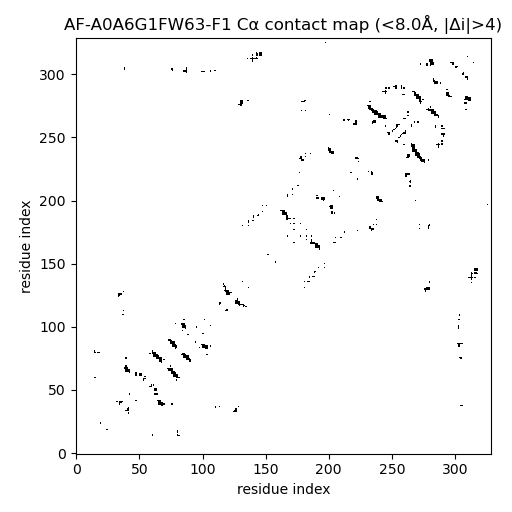189 ? -10.683 8.257 7.557 1.00 92.44 189 ALA A CA 1
ATOM 1547 C C . ALA A 1 189 ? -12.007 8.412 8.315 1.00 92.44 189 ALA A C 1
ATOM 1549 O O . ALA A 1 189 ? -12.049 8.389 9.546 1.00 92.44 189 ALA A O 1
ATOM 1550 N N . ARG A 1 190 ? -13.101 8.544 7.559 1.00 89.88 190 ARG A N 1
ATOM 1551 C CA . ARG A 1 190 ? -14.460 8.584 8.106 1.00 89.88 190 ARG A CA 1
ATOM 1552 C C . ARG A 1 190 ? -14.756 7.299 8.879 1.00 89.88 190 ARG A C 1
ATOM 1554 O O . ARG A 1 190 ? -14.524 6.206 8.359 1.00 89.88 190 ARG A O 1
ATOM 1561 N N . LEU A 1 191 ? -15.319 7.430 10.077 1.00 88.94 191 LEU A N 1
ATOM 1562 C CA . LEU A 1 191 ? -15.840 6.286 10.816 1.00 88.94 191 LEU A CA 1
ATOM 1563 C C . LEU A 1 191 ? -17.253 5.943 10.302 1.00 88.94 191 LEU A C 1
ATOM 1565 O O . LEU A 1 191 ? -18.078 6.854 10.154 1.00 88.94 191 LEU A O 1
ATOM 1569 N N . PRO A 1 192 ? -17.539 4.669 9.980 1.00 87.00 192 PRO A N 1
ATOM 1570 C CA . PRO A 1 192 ? -18.865 4.256 9.536 1.00 87.00 192 PRO A CA 1
ATOM 1571 C C . PRO A 1 192 ? -19.885 4.322 10.672 1.00 87.00 192 PRO A C 1
ATOM 1573 O O . PRO A 1 192 ? -19.545 4.158 11.838 1.00 87.00 192 PRO A O 1
ATOM 1576 N N . SER A 1 193 ? -21.166 4.478 10.333 1.00 83.88 193 SER A N 1
ATOM 1577 C CA . SER A 1 193 ? -22.260 4.455 11.319 1.00 83.88 193 SER A CA 1
ATOM 1578 C C . SER A 1 193 ? -22.723 3.037 11.693 1.00 83.88 193 SER A C 1
ATOM 1580 O O . SER A 1 193 ? -23.791 2.858 12.278 1.00 83.88 193 SER A O 1
ATOM 1582 N N . PHE A 1 194 ? -21.979 2.013 11.279 1.00 85.75 194 PHE A N 1
ATOM 1583 C CA . PHE A 1 194 ? -22.335 0.603 11.392 1.00 85.75 194 PHE A CA 1
ATOM 1584 C C . PHE A 1 194 ? -21.133 -0.209 11.859 1.00 85.75 194 PHE A C 1
ATOM 1586 O O . PHE A 1 194 ? -19.994 0.137 11.571 1.00 85.75 194 PHE A O 1
ATOM 1593 N N . LYS A 1 195 ? -21.382 -1.319 12.560 1.00 87.75 195 LYS A N 1
ATOM 1594 C CA . LYS A 1 195 ? -20.332 -2.049 13.284 1.00 87.75 195 LYS A CA 1
ATOM 1595 C C . LYS A 1 195 ? -19.303 -2.742 12.377 1.00 87.75 195 LYS A C 1
ATOM 1597 O O . LYS A 1 195 ? -18.124 -2.751 12.719 1.00 87.75 195 LYS A O 1
ATOM 1602 N N . TYR A 1 196 ? -19.716 -3.348 11.265 1.00 86.94 196 TYR A N 1
ATOM 1603 C CA . TYR A 1 196 ? -18.860 -4.246 10.476 1.00 86.94 196 TYR A CA 1
ATOM 1604 C C . TYR A 1 196 ? -18.737 -3.812 9.020 1.00 86.94 196 TYR A C 1
ATOM 1606 O O . TYR A 1 196 ? -19.747 -3.639 8.348 1.00 86.94 196 TYR A O 1
ATOM 1614 N N . VAL A 1 197 ? -17.501 -3.701 8.529 1.00 86.31 197 VAL A N 1
ATOM 1615 C CA . VAL A 1 197 ? -17.170 -3.307 7.142 1.00 86.31 197 VAL A CA 1
ATOM 1616 C C . VAL A 1 197 ? -16.994 -4.506 6.215 1.00 86.31 197 VAL A C 1
ATOM 1618 O O . VAL A 1 197 ? -17.116 -4.377 5.003 1.00 86.31 197 VAL A O 1
ATOM 1621 N N . ALA A 1 198 ? -16.767 -5.679 6.800 1.00 82.62 198 ALA A N 1
ATOM 1622 C CA . ALA A 1 198 ? -16.850 -6.989 6.168 1.00 82.62 198 ALA A CA 1
ATOM 1623 C C . ALA A 1 198 ? -17.228 -8.025 7.250 1.00 82.62 198 ALA A C 1
ATOM 1625 O O . ALA A 1 198 ? -17.192 -7.689 8.440 1.00 82.62 198 ALA A O 1
ATOM 1626 N N . PRO A 1 199 ? -17.594 -9.271 6.898 1.00 80.19 199 PRO A N 1
ATOM 1627 C CA . PRO A 1 199 ? -17.901 -10.306 7.886 1.00 80.19 199 PRO A CA 1
ATOM 1628 C C . PRO A 1 199 ? -16.785 -10.456 8.934 1.00 80.19 199 PRO A C 1
ATOM 1630 O O . PRO A 1 199 ? -15.646 -10.770 8.605 1.00 80.19 199 PRO A O 1
ATOM 1633 N N . GLY A 1 200 ? -17.098 -10.171 10.202 1.00 81.62 200 GLY A N 1
ATOM 1634 C CA . GLY A 1 200 ? -16.146 -10.256 11.317 1.00 81.62 200 GLY A CA 1
ATOM 1635 C C . GLY A 1 200 ? -15.051 -9.180 11.354 1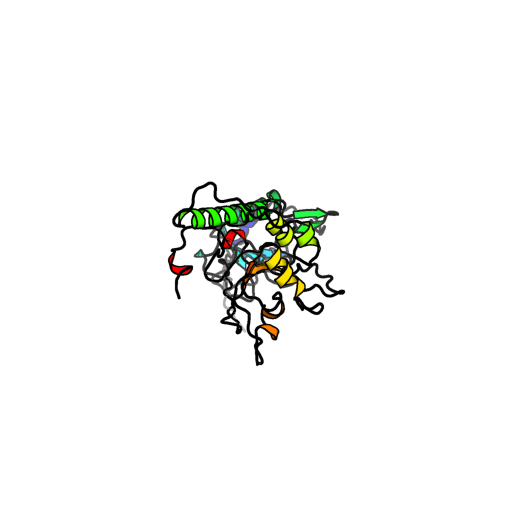.00 81.62 200 GLY A C 1
ATOM 1636 O O . GLY A 1 200 ? -14.273 -9.172 12.308 1.00 81.62 200 GLY A O 1
ATOM 1637 N N . VAL A 1 201 ? -14.996 -8.259 10.383 1.00 87.12 201 VAL A N 1
ATOM 1638 C CA . VAL A 1 201 ? -14.026 -7.150 10.320 1.00 87.12 201 VAL A CA 1
ATOM 1639 C C . VAL A 1 201 ? -14.715 -5.835 10.661 1.00 87.12 201 VAL A C 1
ATOM 1641 O O . VAL A 1 201 ? -15.726 -5.457 10.065 1.00 87.12 201 VAL A O 1
ATOM 1644 N N . THR A 1 202 ? -14.152 -5.118 11.626 1.00 90.94 202 THR A N 1
ATOM 1645 C CA . THR A 1 202 ? -14.646 -3.829 12.109 1.00 90.94 202 THR A CA 1
ATOM 1646 C C . THR A 1 202 ? -13.585 -2.739 11.927 1.00 90.94 202 THR A C 1
ATOM 1648 O O . THR A 1 202 ? -12.524 -2.957 11.340 1.00 90.94 202 THR A O 1
ATOM 1651 N N . TYR A 1 203 ? -13.906 -1.534 12.375 1.00 91.38 203 TYR A N 1
ATOM 1652 C CA . TYR A 1 203 ? -13.049 -0.360 12.351 1.00 91.38 203 TYR A CA 1
ATOM 1653 C C . TYR A 1 203 ? -12.667 0.022 13.782 1.00 91.38 203 TYR A C 1
ATOM 1655 O O . TYR A 1 203 ? -13.257 -0.448 14.757 1.00 91.38 203 TYR A O 1
ATOM 1663 N N . PHE A 1 204 ? -11.671 0.887 13.929 1.00 92.75 204 PHE A N 1
ATOM 1664 C CA . PHE A 1 204 ? -11.277 1.369 15.243 1.00 92.75 204 PHE A CA 1
ATOM 1665 C C . PHE A 1 204 ? -12.175 2.506 15.730 1.00 92.75 204 PHE A C 1
ATOM 1667 O O . PHE A 1 204 ? -12.128 3.620 15.213 1.00 92.75 204 PHE A O 1
ATOM 1674 N N . THR A 1 205 ? -12.930 2.239 16.793 1.00 90.44 205 THR A N 1
ATOM 1675 C CA . THR A 1 205 ? -13.395 3.283 17.712 1.00 90.44 205 THR A CA 1
ATOM 1676 C C . THR A 1 205 ? -12.260 3.662 18.674 1.00 90.44 205 THR A C 1
ATOM 1678 O O . THR A 1 205 ? -11.350 2.849 18.875 1.00 90.44 205 THR A O 1
ATOM 1681 N N . PRO A 1 206 ? -12.284 4.853 19.306 1.00 90.62 206 PRO A N 1
ATOM 1682 C CA . PRO A 1 206 ? -11.260 5.248 20.279 1.00 90.62 206 PRO A CA 1
ATOM 1683 C C . PRO A 1 206 ? -11.033 4.207 21.388 1.00 90.62 206 PRO A C 1
ATOM 1685 O O . PRO A 1 206 ? -9.889 3.874 21.699 1.00 90.62 206 PRO A O 1
ATOM 1688 N N . ASP A 1 207 ? -12.116 3.635 21.921 1.00 91.56 207 ASP A N 1
ATOM 1689 C CA . ASP A 1 207 ? -12.055 2.643 22.998 1.00 91.56 207 ASP A CA 1
ATOM 1690 C C . ASP A 1 207 ? -11.446 1.319 22.527 1.00 91.56 207 ASP A C 1
ATOM 1692 O O . ASP A 1 207 ? -10.581 0.755 23.201 1.00 91.56 207 ASP A O 1
ATOM 1696 N N . LEU A 1 208 ? -11.855 0.830 21.347 1.00 91.50 208 LEU A N 1
ATOM 1697 C CA . LEU A 1 208 ? -11.302 -0.399 20.777 1.00 91.50 208 LEU A CA 1
ATOM 1698 C C . LEU A 1 208 ? -9.822 -0.221 20.429 1.00 91.50 208 LEU A C 1
ATOM 1700 O O . LEU A 1 208 ? -9.018 -1.115 20.688 1.00 91.50 208 LEU A O 1
ATOM 1704 N N . PHE A 1 209 ? -9.463 0.934 19.869 1.00 93.44 209 PHE A N 1
ATOM 1705 C CA . PHE A 1 209 ? -8.086 1.272 19.537 1.00 93.44 209 PHE A CA 1
ATOM 1706 C C . PHE A 1 209 ? -7.200 1.236 20.782 1.00 93.44 209 PHE A C 1
ATOM 1708 O O . PHE A 1 209 ? -6.209 0.504 20.817 1.00 93.44 209 PHE A O 1
ATOM 1715 N N . HIS A 1 210 ? -7.610 1.945 21.838 1.00 92.62 210 HIS A N 1
ATOM 1716 C CA . HIS A 1 210 ? -6.898 1.939 23.109 1.00 92.62 210 HIS A CA 1
ATOM 1717 C C . HIS A 1 210 ? -6.802 0.521 23.683 1.00 92.62 210 HIS A C 1
ATOM 1719 O O . HIS A 1 210 ? -5.716 0.090 24.059 1.00 92.62 210 HIS A O 1
ATOM 1725 N N . ALA A 1 211 ? -7.899 -0.243 23.721 1.00 92.31 211 ALA A N 1
ATOM 1726 C CA . ALA A 1 211 ? -7.902 -1.602 24.263 1.00 92.31 211 ALA A CA 1
ATOM 1727 C C . ALA A 1 211 ? -6.932 -2.546 23.528 1.00 92.31 211 ALA A C 1
ATOM 1729 O O . ALA A 1 211 ? -6.226 -3.314 24.173 1.00 92.31 211 ALA A O 1
ATOM 1730 N N . VAL A 1 212 ? -6.869 -2.474 22.195 1.00 91.94 212 VAL A N 1
ATOM 1731 C CA . VAL A 1 212 ? -6.033 -3.362 21.370 1.00 91.94 212 VAL A CA 1
ATOM 1732 C C . VAL A 1 212 ? -4.546 -3.018 21.455 1.00 91.94 212 VAL A C 1
ATOM 1734 O O . VAL A 1 212 ? -3.719 -3.929 21.533 1.00 91.94 212 VAL A O 1
ATOM 1737 N N . TYR A 1 213 ? -4.203 -1.728 21.433 1.00 92.12 213 TYR A N 1
ATOM 1738 C CA . TYR A 1 213 ? -2.808 -1.283 21.443 1.00 92.12 213 TYR A CA 1
ATOM 1739 C C . TYR A 1 213 ? -2.218 -1.160 22.852 1.00 92.12 213 TYR A C 1
ATOM 1741 O O . TYR A 1 213 ? -1.016 -1.339 23.021 1.00 92.12 213 TYR A O 1
ATOM 1749 N N . SER A 1 214 ? -3.031 -0.911 23.885 1.00 91.00 214 SER A N 1
ATOM 1750 C CA . SER A 1 214 ? -2.555 -0.923 25.281 1.00 91.00 214 SER A CA 1
ATOM 1751 C C . SER A 1 214 ? -2.274 -2.329 25.813 1.00 91.00 214 SER A C 1
ATOM 1753 O O . SER A 1 214 ? -1.467 -2.475 26.729 1.00 91.00 214 SER A O 1
ATOM 1755 N N . SER A 1 215 ? -2.900 -3.363 25.241 1.00 88.50 215 SER A N 1
ATOM 1756 C CA . SER A 1 215 ? -2.626 -4.757 25.605 1.00 88.50 215 SER A CA 1
ATOM 1757 C C . SER A 1 215 ? -1.357 -5.314 24.961 1.00 88.50 215 SER A C 1
ATOM 1759 O O . SER A 1 215 ? -1.008 -6.468 25.208 1.00 88.50 215 SER A O 1
ATOM 1761 N N . GLU A 1 216 ? -0.686 -4.540 24.108 1.00 86.00 216 GLU A N 1
ATOM 1762 C CA . GLU A 1 216 ? 0.491 -5.016 23.406 1.00 86.00 216 GLU A CA 1
ATOM 1763 C C . GLU A 1 216 ? 1.726 -5.099 24.327 1.00 86.00 216 GLU A C 1
ATOM 1765 O O . GLU A 1 216 ? 2.069 -4.122 25.002 1.00 86.00 216 GLU A O 1
ATOM 1770 N N . PRO A 1 217 ? 2.448 -6.235 24.331 1.00 83.38 217 PRO A N 1
ATOM 1771 C CA . PRO A 1 217 ? 3.711 -6.363 25.049 1.00 83.38 217 PRO A CA 1
ATOM 1772 C C . PRO A 1 217 ? 4.802 -5.427 24.509 1.00 83.38 217 PRO A C 1
ATOM 1774 O O . PRO A 1 217 ? 4.948 -5.235 23.302 1.00 83.38 217 PRO A O 1
ATOM 1777 N N . ARG A 1 218 ? 5.641 -4.890 25.404 1.00 79.12 218 ARG A N 1
ATOM 1778 C CA . ARG A 1 218 ? 6.763 -4.004 25.028 1.00 79.12 218 ARG A CA 1
ATOM 1779 C C . ARG A 1 218 ? 7.846 -4.702 24.200 1.00 79.12 218 ARG A C 1
ATOM 1781 O O . ARG A 1 218 ? 8.605 -4.030 23.515 1.00 79.12 218 ARG A O 1
ATOM 1788 N N . ASP A 1 219 ? 7.930 -6.023 24.290 1.00 79.25 219 ASP A N 1
ATOM 1789 C CA . ASP A 1 219 ? 8.850 -6.893 23.555 1.00 79.25 219 ASP A CA 1
ATOM 1790 C C . ASP A 1 219 ? 8.236 -7.456 22.258 1.00 79.25 219 ASP A C 1
ATOM 1792 O O . ASP A 1 219 ? 8.782 -8.385 21.659 1.00 79.25 219 ASP A O 1
ATOM 1796 N N . SER A 1 220 ? 7.112 -6.887 21.806 1.00 82.44 220 SER A N 1
ATOM 1797 C CA . SER A 1 220 ? 6.475 -7.232 20.535 1.00 82.44 220 SER A CA 1
ATOM 1798 C C . SER A 1 220 ? 7.462 -7.141 19.371 1.00 82.44 220 SER A C 1
ATOM 1800 O O . SER A 1 220 ? 8.132 -6.128 19.172 1.00 82.44 220 SER A O 1
ATOM 1802 N N . GLN A 1 221 ? 7.524 -8.198 18.556 1.00 78.69 221 GLN A N 1
ATOM 1803 C CA . GLN A 1 221 ? 8.469 -8.284 17.438 1.00 78.69 221 GLN A CA 1
ATOM 1804 C C . GLN A 1 221 ? 8.145 -7.318 16.294 1.00 78.69 221 GLN A C 1
ATOM 1806 O O . GLN A 1 221 ? 8.985 -7.126 15.420 1.00 78.69 221 GLN A O 1
ATOM 1811 N N . ARG A 1 222 ? 6.940 -6.728 16.276 1.00 83.31 222 ARG A N 1
ATOM 1812 C CA . ARG A 1 222 ? 6.572 -5.695 15.297 1.00 83.31 222 ARG A CA 1
ATOM 1813 C C . ARG A 1 222 ? 7.183 -4.335 15.617 1.00 83.31 222 ARG A C 1
ATOM 1815 O O . ARG A 1 222 ? 7.225 -3.480 14.738 1.00 83.31 222 ARG A O 1
ATOM 1822 N N . LEU A 1 223 ? 7.543 -4.097 16.879 1.00 82.50 223 LEU A N 1
ATOM 1823 C CA . LEU A 1 223 ? 8.099 -2.820 17.296 1.00 82.50 223 LEU A CA 1
ATOM 1824 C C . LEU A 1 223 ? 9.560 -2.748 16.842 1.00 82.50 223 LEU A C 1
ATOM 1826 O O . LEU A 1 223 ? 10.280 -3.746 16.955 1.00 82.50 223 LEU A O 1
ATOM 1830 N N . PRO A 1 224 ? 10.003 -1.585 16.341 1.00 69.31 224 PRO A N 1
ATOM 1831 C CA . PRO A 1 224 ? 11.369 -1.422 15.885 1.00 69.31 224 PRO A CA 1
ATOM 1832 C C . PRO A 1 224 ? 12.296 -1.673 17.070 1.00 69.31 224 PRO A C 1
ATOM 1834 O O . PRO A 1 224 ? 12.095 -1.146 18.171 1.00 69.31 224 PRO A O 1
ATOM 1837 N N . ARG A 1 225 ? 13.301 -2.524 16.863 1.00 65.31 225 ARG A N 1
ATOM 1838 C CA . ARG A 1 225 ? 14.348 -2.707 17.867 1.00 65.31 225 ARG A CA 1
ATOM 1839 C C . ARG A 1 225 ? 15.203 -1.447 17.892 1.00 65.31 225 ARG A C 1
ATOM 1841 O O . ARG A 1 225 ? 15.329 -0.758 16.887 1.00 65.31 225 ARG A O 1
ATOM 1848 N N . TYR A 1 226 ? 15.835 -1.175 19.031 1.00 51.97 226 TYR A N 1
ATOM 1849 C CA . TYR A 1 226 ? 16.719 -0.015 19.221 1.00 51.97 226 TYR A CA 1
ATOM 1850 C C . TYR A 1 226 ? 17.885 0.063 18.203 1.00 51.97 226 TYR A C 1
ATOM 1852 O O . TYR A 1 226 ? 18.568 1.079 18.142 1.00 51.97 226 TYR A O 1
ATOM 1860 N N . GLU A 1 227 ? 18.102 -0.998 17.419 1.00 49.66 227 GLU A N 1
ATOM 1861 C CA . GLU A 1 227 ? 19.163 -1.166 16.421 1.00 49.66 227 GLU A CA 1
ATOM 1862 C C . GLU A 1 227 ? 18.642 -1.212 14.969 1.00 49.66 227 GLU A C 1
ATOM 1864 O O . GLU A 1 227 ? 19.422 -1.490 14.065 1.00 49.66 227 GLU A O 1
ATOM 1869 N N . ASP A 1 228 ? 17.347 -0.971 14.719 1.00 52.62 228 ASP A N 1
ATOM 1870 C CA . ASP A 1 228 ? 16.784 -1.015 13.361 1.00 52.62 228 ASP A CA 1
ATOM 1871 C C . ASP A 1 228 ? 17.169 0.250 12.574 1.00 52.62 228 ASP A C 1
ATOM 1873 O O . ASP A 1 228 ? 16.477 1.270 12.578 1.00 52.62 228 ASP A O 1
ATOM 1877 N N . THR A 1 229 ? 18.347 0.203 11.954 1.00 48.97 229 THR A N 1
ATOM 1878 C CA . THR A 1 229 ? 18.885 1.245 11.068 1.00 48.97 229 THR A CA 1
ATOM 1879 C C . THR A 1 229 ? 18.307 1.192 9.656 1.00 48.97 229 THR A C 1
ATOM 1881 O O . THR A 1 229 ? 18.576 2.098 8.869 1.00 48.97 229 THR A O 1
ATOM 1884 N N . ASP A 1 230 ? 17.512 0.169 9.333 1.00 53.50 230 ASP A N 1
ATOM 1885 C CA . ASP A 1 230 ? 17.094 -0.135 7.959 1.00 53.50 230 ASP A CA 1
ATOM 1886 C C . ASP A 1 230 ? 15.870 0.679 7.511 1.00 53.50 230 ASP A C 1
ATOM 1888 O O . ASP A 1 230 ? 15.372 0.511 6.400 1.00 53.50 230 ASP A O 1
ATOM 1892 N N . GLY A 1 231 ? 15.378 1.591 8.358 1.00 59.62 231 GLY A N 1
ATOM 1893 C CA . GLY A 1 231 ? 14.259 2.473 8.017 1.00 59.62 231 GLY A CA 1
ATOM 1894 C C . GLY A 1 231 ? 12.928 1.738 7.838 1.00 59.62 231 GLY A C 1
ATOM 1895 O O . GLY A 1 231 ? 12.008 2.301 7.246 1.00 59.62 231 GLY A O 1
ATOM 1896 N N . ASN A 1 232 ? 12.817 0.501 8.337 1.00 68.44 232 ASN A N 1
ATOM 1897 C CA . ASN A 1 232 ? 11.595 -0.295 8.271 1.00 68.44 232 ASN A CA 1
ATOM 1898 C C . ASN A 1 232 ? 10.423 0.430 8.939 1.00 68.44 232 ASN A C 1
ATOM 1900 O O . ASN A 1 232 ? 10.535 0.988 10.035 1.00 68.44 232 ASN A O 1
ATOM 1904 N N . GLU A 1 233 ? 9.271 0.400 8.274 1.00 78.81 233 GLU A N 1
ATOM 1905 C CA . GLU A 1 233 ? 8.033 0.928 8.834 1.00 78.81 233 GLU A CA 1
ATOM 1906 C C . GLU A 1 233 ? 7.442 -0.055 9.846 1.00 78.81 233 GLU A C 1
ATOM 1908 O O . GLU A 1 233 ? 7.642 -1.272 9.797 1.00 78.81 233 GLU A O 1
ATOM 1913 N N . VAL A 1 234 ? 6.675 0.474 10.793 1.00 87.81 234 VAL A N 1
ATOM 1914 C CA . VAL A 1 234 ? 6.088 -0.355 11.846 1.00 87.81 234 VAL A CA 1
ATOM 1915 C C . VAL A 1 234 ? 4.803 -1.000 11.339 1.00 87.81 234 VAL A C 1
ATOM 1917 O O . VAL A 1 234 ? 3.830 -0.309 11.031 1.00 87.81 234 VAL A O 1
ATOM 1920 N N . VAL A 1 235 ? 4.752 -2.335 11.325 1.00 88.62 235 VAL A N 1
ATOM 1921 C CA . VAL A 1 235 ? 3.526 -3.086 11.000 1.00 88.62 235 VAL A CA 1
ATOM 1922 C C . VAL A 1 235 ? 2.397 -2.640 11.926 1.00 88.62 235 VAL A C 1
ATOM 1924 O O . VAL A 1 235 ? 2.525 -2.680 13.152 1.00 88.62 235 VAL A O 1
ATOM 1927 N N . THR A 1 236 ? 1.286 -2.193 11.345 1.00 92.56 236 THR A N 1
ATOM 1928 C CA . THR A 1 236 ? 0.186 -1.568 12.085 1.00 92.56 236 THR A CA 1
ATOM 1929 C C . THR A 1 236 ? -1.146 -2.180 11.672 1.00 92.56 236 THR A C 1
ATOM 1931 O O . THR A 1 236 ? -1.418 -2.320 10.487 1.00 92.56 236 THR A O 1
ATOM 1934 N N . LEU A 1 237 ? -1.991 -2.546 12.639 1.00 93.06 237 LEU A N 1
ATOM 1935 C CA . LEU A 1 237 ? -3.368 -2.963 12.375 1.00 93.06 237 LEU A CA 1
ATOM 1936 C C . LEU A 1 237 ? -4.195 -1.733 11.972 1.00 93.06 237 LEU A C 1
ATOM 1938 O O . LEU A 1 237 ? -4.199 -0.740 12.691 1.00 93.06 237 LEU A O 1
ATOM 1942 N N . ILE A 1 238 ? -4.896 -1.793 10.841 1.00 93.12 238 ILE A N 1
ATOM 1943 C CA . ILE A 1 238 ? -5.789 -0.726 10.359 1.00 93.12 238 ILE A CA 1
ATOM 1944 C C . ILE A 1 238 ? -7.254 -1.110 10.589 1.00 93.12 238 ILE A C 1
ATOM 1946 O O . ILE A 1 238 ? -8.026 -0.296 11.091 1.00 93.12 238 ILE A O 1
ATOM 1950 N N . LEU A 1 239 ? -7.637 -2.347 10.244 1.00 92.12 239 LEU A N 1
ATOM 1951 C CA . LEU A 1 239 ? -9.004 -2.856 10.409 1.00 92.12 239 LEU A CA 1
ATOM 1952 C C . LEU A 1 239 ? -8.993 -4.132 11.259 1.00 92.12 239 LEU A C 1
ATOM 1954 O O . LEU A 1 239 ? -8.591 -5.182 10.750 1.00 92.12 239 LEU A O 1
ATOM 1958 N N . PRO A 1 240 ? -9.386 -4.066 12.542 1.00 92.81 240 PRO A N 1
ATOM 1959 C CA . PRO A 1 240 ? -9.403 -5.230 13.418 1.00 92.81 240 PRO A CA 1
ATOM 1960 C C . PRO A 1 240 ? -10.522 -6.206 13.046 1.00 92.81 240 PRO A C 1
ATOM 1962 O O . PRO A 1 240 ? -11.672 -5.813 12.862 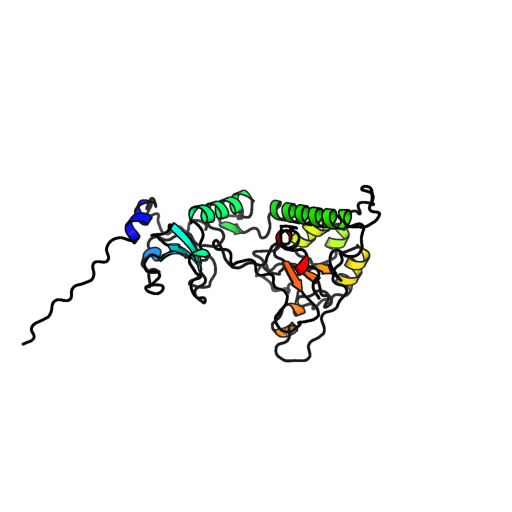1.00 92.81 240 PRO A O 1
ATOM 1965 N N . ALA A 1 241 ? -10.203 -7.497 13.024 1.00 89.12 241 ALA A N 1
ATOM 1966 C CA . ALA A 1 241 ? -11.198 -8.558 13.061 1.00 89.12 241 ALA A CA 1
ATOM 1967 C C . ALA A 1 241 ? -11.526 -8.952 14.512 1.00 89.12 241 ALA A C 1
ATOM 1969 O O . ALA A 1 241 ? -10.742 -8.725 15.444 1.00 89.12 241 ALA A O 1
ATOM 1970 N N . GLU A 1 242 ? -12.704 -9.540 14.718 1.00 86.38 242 GLU A N 1
ATOM 1971 C CA . GLU A 1 242 ? -13.125 -10.044 16.032 1.00 86.38 242 GLU A CA 1
ATOM 1972 C C . GLU A 1 242 ? -12.395 -11.335 16.432 1.00 86.38 242 GLU A C 1
ATOM 1974 O O . GLU A 1 242 ? -12.254 -11.608 17.624 1.00 86.38 242 GLU A O 1
ATOM 1979 N N . CYS A 1 243 ? -11.879 -12.098 15.466 1.00 81.44 243 CYS A N 1
ATOM 1980 C CA . CYS A 1 243 ? -11.118 -13.314 15.725 1.00 81.44 243 CYS A CA 1
ATOM 1981 C C . CYS A 1 243 ? -9.662 -13.035 16.143 1.00 81.44 243 CYS A C 1
ATOM 1983 O O . CYS A 1 243 ? -9.054 -12.004 15.834 1.00 81.44 243 CYS A O 1
ATOM 1985 N N . SER A 1 244 ? -9.098 -13.987 16.886 1.00 81.00 244 SER A N 1
ATOM 1986 C CA . SER A 1 244 ? -7.702 -13.978 17.327 1.00 81.00 244 SER A CA 1
ATOM 1987 C C . SER A 1 244 ? -6.921 -15.074 16.613 1.00 81.00 244 SER A C 1
ATOM 1989 O O . SER A 1 244 ? -7.443 -16.152 16.342 1.00 81.00 244 SER A O 1
ATOM 1991 N N . ILE A 1 245 ? -5.657 -14.798 16.329 1.00 77.06 245 ILE A N 1
ATOM 1992 C CA . ILE A 1 245 ? -4.725 -15.719 15.699 1.00 77.06 245 ILE A CA 1
ATOM 1993 C C . ILE A 1 245 ? -4.247 -16.704 16.770 1.00 77.06 245 ILE A C 1
ATOM 1995 O O . ILE A 1 245 ? -3.624 -16.280 17.755 1.00 77.06 245 ILE A O 1
ATOM 1999 N N . PRO A 1 246 ? -4.495 -18.012 16.602 1.00 72.50 246 PRO A N 1
ATOM 2000 C CA . PRO A 1 246 ? -4.065 -19.008 17.572 1.00 72.50 246 PRO A CA 1
ATOM 2001 C C . PRO A 1 246 ? -2.538 -18.993 17.726 1.00 72.50 246 PRO A C 1
ATOM 2003 O O . PRO A 1 246 ? -1.799 -18.725 16.775 1.00 72.50 246 PRO A O 1
ATOM 2006 N N . TYR A 1 247 ? -2.051 -19.268 18.939 1.00 67.19 247 TYR A N 1
ATOM 2007 C CA . TYR A 1 247 ? -0.637 -19.578 19.152 1.00 67.19 247 TYR A CA 1
ATOM 2008 C C . TYR A 1 247 ? -0.329 -20.918 18.478 1.00 67.19 247 TYR A C 1
ATOM 2010 O O . TYR A 1 247 ? -1.029 -21.900 18.733 1.00 67.19 247 TYR A O 1
ATOM 2018 N N . PRO A 1 248 ? 0.698 -21.009 17.631 1.00 64.19 248 PRO A N 1
ATOM 2019 C CA . PRO A 1 248 ? 1.031 -22.259 17.002 1.00 64.19 248 PRO A CA 1
ATOM 2020 C C . PRO A 1 248 ? 1.781 -23.180 17.963 1.00 64.19 248 PRO A C 1
ATOM 2022 O O . PRO A 1 248 ? 2.769 -22.796 18.588 1.00 64.19 248 PRO A O 1
ATOM 2025 N N . GLY A 1 249 ? 1.367 -24.443 17.991 1.00 49.56 249 GLY A N 1
ATOM 2026 C CA . GLY A 1 249 ? 2.206 -25.547 18.442 1.00 49.56 249 GLY A CA 1
ATOM 2027 C C . GLY A 1 249 ? 2.879 -26.211 17.241 1.00 49.56 249 GLY A C 1
ATOM 2028 O O . GLY A 1 249 ? 2.273 -27.079 16.624 1.00 49.56 249 GLY A O 1
ATOM 2029 N N . GLY A 1 250 ? 4.112 -25.823 16.884 1.00 52.62 250 GLY A N 1
ATOM 2030 C CA . GLY A 1 250 ? 4.912 -26.592 15.914 1.00 52.62 250 GLY A CA 1
ATOM 2031 C C . GLY A 1 250 ? 6.012 -25.841 15.153 1.00 52.62 250 GLY A C 1
ATOM 2032 O O . GLY A 1 250 ? 6.019 -24.613 15.062 1.00 52.62 250 GLY A O 1
ATOM 2033 N N . ALA A 1 251 ? 6.948 -26.607 14.581 1.00 44.44 251 ALA A N 1
ATOM 2034 C CA . ALA A 1 251 ? 7.939 -26.125 13.618 1.00 44.44 251 ALA A CA 1
ATOM 2035 C C . ALA A 1 251 ? 7.265 -25.870 12.255 1.00 44.44 251 ALA A C 1
ATOM 2037 O O . ALA A 1 251 ? 6.556 -26.740 11.758 1.00 44.44 251 ALA A O 1
ATOM 2038 N N . GLY A 1 252 ? 7.469 -24.685 11.668 1.00 52.59 252 GLY A N 1
ATOM 2039 C CA . GLY A 1 252 ? 6.780 -24.231 10.446 1.00 52.59 252 GLY A CA 1
ATOM 2040 C C . GLY A 1 252 ? 5.618 -23.259 10.689 1.00 52.59 252 GLY A C 1
ATOM 2041 O O . GLY A 1 252 ? 4.871 -22.944 9.768 1.00 52.59 252 GLY A O 1
ATOM 2042 N N . SER A 1 253 ? 5.462 -22.779 11.921 1.00 56.44 253 SER A N 1
ATOM 2043 C CA . SER A 1 253 ? 4.365 -21.898 12.289 1.00 56.44 253 SER A CA 1
ATOM 2044 C C . SER A 1 253 ? 4.498 -20.457 11.795 1.00 56.44 253 SER A C 1
ATOM 2046 O O . SER A 1 253 ? 5.608 -19.938 11.635 1.00 56.44 253 SER A O 1
ATOM 2048 N N . ALA A 1 254 ? 3.360 -19.763 11.657 1.00 56.62 254 ALA A N 1
ATOM 2049 C CA . ALA A 1 254 ? 3.313 -18.336 11.332 1.00 56.62 254 ALA A CA 1
ATOM 2050 C C . ALA A 1 254 ? 4.078 -17.423 12.311 1.00 56.62 254 ALA A C 1
ATOM 2052 O O . ALA A 1 254 ? 4.333 -16.269 11.976 1.00 56.62 254 ALA A O 1
ATOM 2053 N N . ASP A 1 255 ? 4.474 -17.919 13.485 1.00 62.75 255 ASP A N 1
ATOM 2054 C CA . ASP A 1 255 ? 5.286 -17.169 14.448 1.00 62.75 255 ASP A CA 1
ATOM 2055 C C . ASP A 1 255 ? 6.783 -17.213 14.119 1.00 62.75 255 ASP A C 1
ATOM 2057 O O . ASP A 1 255 ? 7.520 -16.290 14.463 1.00 62.75 255 ASP A O 1
ATOM 2061 N N . ARG A 1 256 ? 7.252 -18.275 13.450 1.00 60.72 256 ARG A N 1
ATOM 2062 C CA . ARG A 1 256 ? 8.668 -18.437 13.094 1.00 60.72 256 ARG A CA 1
ATOM 2063 C C . ARG A 1 256 ? 8.966 -17.961 11.676 1.00 60.72 256 ARG A C 1
ATOM 2065 O O . ARG A 1 256 ? 9.969 -17.288 11.466 1.00 60.72 256 ARG A O 1
ATOM 2072 N N . GLU A 1 257 ? 8.097 -18.304 10.727 1.00 58.38 257 GLU A N 1
ATOM 2073 C CA . GLU A 1 257 ? 8.291 -18.028 9.292 1.00 58.38 257 GLU A CA 1
ATOM 2074 C C . GLU A 1 257 ? 7.199 -17.127 8.689 1.00 58.38 257 GLU A C 1
ATOM 2076 O O . GLU A 1 257 ? 7.286 -16.769 7.519 1.00 58.38 257 GLU A O 1
ATOM 2081 N N . GLY A 1 258 ? 6.164 -16.760 9.454 1.00 67.31 258 GLY A N 1
ATOM 2082 C CA . GLY A 1 258 ? 5.011 -16.014 8.942 1.00 67.31 258 GLY A CA 1
ATOM 2083 C C . GLY A 1 258 ? 4.849 -14.607 9.513 1.00 67.31 258 GLY A C 1
ATOM 2084 O O . GLY A 1 258 ? 5.695 -14.077 10.232 1.00 67.31 258 GLY A O 1
ATOM 2085 N N . PHE A 1 259 ? 3.715 -13.992 9.172 1.00 75.19 259 PHE A N 1
ATOM 2086 C CA . PHE A 1 259 ? 3.382 -12.626 9.579 1.00 75.19 259 PHE A CA 1
ATOM 2087 C C . PHE A 1 259 ? 2.792 -12.538 10.997 1.00 75.19 259 PHE A C 1
ATOM 2089 O O . PHE A 1 259 ? 2.711 -11.446 11.548 1.00 75.19 259 PHE A O 1
ATOM 2096 N N . ALA A 1 260 ? 2.403 -13.662 11.617 1.00 74.69 260 ALA A N 1
ATOM 2097 C CA . ALA A 1 260 ? 1.719 -13.658 12.917 1.00 74.69 260 ALA A CA 1
ATOM 2098 C C . ALA A 1 260 ? 2.567 -13.017 14.026 1.00 74.69 260 ALA A C 1
ATOM 2100 O O . ALA A 1 260 ? 2.029 -12.315 14.880 1.00 74.69 260 ALA A O 1
ATOM 2101 N N . ARG A 1 261 ? 3.897 -13.154 13.960 1.00 77.69 261 ARG A N 1
ATOM 2102 C CA . ARG A 1 261 ? 4.829 -12.492 14.888 1.00 77.69 261 ARG A CA 1
ATOM 2103 C C . ARG A 1 261 ? 4.764 -10.960 14.874 1.00 77.69 261 ARG A C 1
ATOM 2105 O O . ARG A 1 261 ? 5.165 -10.332 15.846 1.00 77.69 261 ARG A O 1
ATOM 2112 N N . PHE A 1 262 ? 4.258 -10.368 13.793 1.00 81.94 262 PHE A N 1
ATOM 2113 C CA . PHE A 1 262 ? 4.138 -8.919 13.628 1.00 81.94 262 PHE A CA 1
ATOM 2114 C C . PHE A 1 262 ? 2.738 -8.382 13.969 1.00 81.94 262 PHE A C 1
ATOM 2116 O O . PHE A 1 262 ? 2.457 -7.200 13.777 1.00 81.94 262 PHE A O 1
ATOM 2123 N N . THR A 1 263 ? 1.838 -9.237 14.459 1.00 85.00 263 THR A N 1
ATOM 2124 C CA . THR A 1 263 ? 0.444 -8.862 14.715 1.00 85.00 263 THR A CA 1
ATOM 2125 C C . THR A 1 263 ? 0.265 -8.223 16.087 1.00 85.00 263 THR A C 1
ATOM 2127 O O . THR A 1 263 ? 0.812 -8.674 17.092 1.00 85.00 263 THR A O 1
ATOM 2130 N N . VAL A 1 264 ? -0.550 -7.169 16.139 1.00 88.19 264 VAL A N 1
ATOM 2131 C CA . VAL A 1 264 ? -0.920 -6.493 17.391 1.00 88.19 264 VAL A CA 1
ATOM 2132 C C . VAL A 1 264 ? -1.815 -7.423 18.206 1.00 88.19 264 VAL A C 1
ATOM 2134 O O . VAL A 1 264 ? -2.910 -7.771 17.758 1.00 88.19 264 VAL A O 1
ATOM 2137 N N . SER A 1 265 ? -1.362 -7.823 19.396 1.00 84.69 265 SER A N 1
ATOM 2138 C CA . SER A 1 265 ? -2.141 -8.631 20.348 1.00 84.69 265 SER A CA 1
ATOM 2139 C C . SER A 1 265 ? -2.730 -9.919 19.739 1.00 84.69 265 SER A C 1
ATOM 2141 O O . SER A 1 265 ? -3.821 -10.342 20.118 1.00 84.69 265 SER A O 1
ATOM 2143 N N . ARG A 1 266 ? -2.029 -10.526 18.763 1.00 82.81 266 ARG A N 1
ATOM 2144 C CA . ARG A 1 266 ? -2.488 -11.687 17.972 1.00 82.81 266 ARG A CA 1
ATOM 2145 C C . ARG A 1 266 ? -3.892 -11.519 17.393 1.00 82.81 266 ARG A C 1
ATOM 2147 O O . ARG A 1 266 ? -4.668 -12.469 17.344 1.00 82.81 266 ARG A O 1
ATOM 2154 N N . ARG A 1 267 ? -4.259 -10.313 16.981 1.00 87.44 267 ARG A N 1
ATOM 2155 C CA . ARG A 1 267 ? -5.559 -10.060 16.363 1.00 87.44 267 ARG A CA 1
ATOM 2156 C C . ARG A 1 267 ? -5.484 -10.324 14.858 1.00 87.44 267 ARG A C 1
ATOM 2158 O O . ARG A 1 267 ? -4.471 -10.045 14.230 1.00 87.44 267 ARG A O 1
ATOM 2165 N N . ALA A 1 268 ? -6.536 -10.890 14.278 1.00 87.25 268 ALA A N 1
ATOM 2166 C CA . ALA A 1 268 ? -6.672 -10.952 12.824 1.00 87.25 268 ALA A CA 1
ATOM 2167 C C . ALA A 1 268 ? -7.165 -9.597 12.280 1.00 87.25 268 ALA A C 1
ATOM 2169 O O . ALA A 1 268 ? -7.677 -8.766 13.032 1.00 87.25 268 ALA A O 1
ATOM 2170 N N . GLY A 1 269 ? -7.022 -9.349 10.983 1.00 88.06 269 GLY A N 1
ATOM 2171 C CA . GLY A 1 269 ? -7.465 -8.103 10.360 1.00 88.06 269 GLY A CA 1
ATOM 2172 C C . GLY A 1 269 ? -6.532 -7.594 9.270 1.00 88.06 269 GLY A C 1
ATOM 2173 O O . GLY A 1 269 ? -5.652 -8.309 8.801 1.00 88.06 269 GLY A O 1
ATOM 2174 N N . LEU A 1 270 ? -6.732 -6.348 8.849 1.00 89.44 270 LEU A N 1
ATOM 2175 C CA . LEU A 1 270 ? -5.942 -5.718 7.791 1.00 89.44 270 LEU A CA 1
ATOM 2176 C C . LEU A 1 270 ? -4.770 -4.933 8.381 1.00 89.44 270 LEU A C 1
ATOM 2178 O O . LEU A 1 270 ? -4.989 -3.991 9.140 1.00 89.44 270 LEU A O 1
ATOM 2182 N N . TYR A 1 271 ? -3.546 -5.282 8.000 1.00 89.44 271 TYR A N 1
ATOM 2183 C CA . TYR A 1 271 ? -2.311 -4.676 8.497 1.00 89.44 271 TYR A CA 1
ATOM 2184 C C . TYR A 1 271 ? -1.580 -3.890 7.411 1.00 89.44 271 TYR A C 1
ATOM 2186 O O . TYR A 1 271 ? -1.581 -4.324 6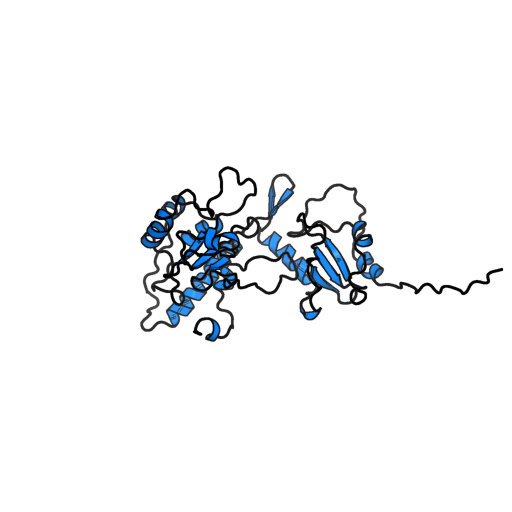.263 1.00 89.44 271 TYR A O 1
ATOM 2194 N N . THR A 1 272 ? -0.886 -2.804 7.762 1.00 90.25 272 THR A N 1
ATOM 2195 C CA . THR A 1 272 ? 0.207 -2.288 6.922 1.00 90.25 272 THR A CA 1
ATOM 2196 C C . THR A 1 272 ? 1.396 -3.234 6.943 1.00 90.25 272 THR A C 1
ATOM 2198 O O . THR A 1 272 ? 1.648 -3.930 7.930 1.00 90.25 272 THR A O 1
ATOM 2201 N N . THR A 1 273 ? 2.154 -3.257 5.854 1.00 83.69 273 THR A N 1
ATOM 2202 C CA . THR A 1 273 ? 3.426 -3.976 5.801 1.00 83.69 273 THR A CA 1
ATOM 2203 C C . THR A 1 273 ? 4.554 -3.153 6.409 1.00 83.69 273 THR A C 1
ATOM 2205 O O . THR A 1 273 ? 4.532 -1.931 6.340 1.00 83.69 273 THR A O 1
ATOM 2208 N N . GLY A 1 274 ? 5.564 -3.823 6.971 1.00 77.44 274 GLY A N 1
ATOM 2209 C CA . GLY A 1 274 ? 6.766 -3.159 7.493 1.00 77.44 274 GLY A CA 1
ATOM 2210 C C . GLY A 1 274 ? 7.790 -2.785 6.417 1.00 77.44 274 GLY A C 1
ATOM 2211 O O . GLY A 1 274 ? 8.943 -2.520 6.731 1.00 77.44 274 GLY A O 1
ATOM 2212 N N . ASP A 1 275 ? 7.385 -2.821 5.147 1.00 76.56 275 ASP A N 1
ATOM 2213 C CA . ASP A 1 275 ? 8.239 -2.494 4.012 1.00 76.56 275 ASP A CA 1
ATOM 2214 C C . ASP A 1 275 ? 8.458 -0.980 3.953 1.00 76.56 275 ASP A C 1
ATOM 2216 O O . ASP A 1 275 ? 7.528 -0.221 3.657 1.00 76.56 275 ASP A O 1
ATOM 2220 N N . ALA A 1 276 ? 9.694 -0.557 4.222 1.00 72.94 276 ALA A N 1
ATOM 2221 C CA . ALA A 1 276 ? 10.111 0.838 4.166 1.00 72.94 276 ALA A CA 1
ATOM 2222 C C . ALA A 1 276 ? 9.829 1.482 2.805 1.00 72.94 276 ALA A C 1
ATOM 2224 O O . ALA A 1 276 ? 9.568 2.675 2.741 1.00 72.94 276 ALA A O 1
ATOM 2225 N N . SER A 1 277 ? 9.847 0.711 1.715 1.00 74.69 277 SER A N 1
ATOM 2226 C CA . SER A 1 277 ? 9.606 1.230 0.369 1.00 74.69 277 SER A CA 1
ATOM 2227 C C . SER A 1 277 ? 8.118 1.396 0.070 1.00 74.69 277 SER A C 1
ATOM 2229 O O . SER A 1 277 ? 7.761 2.166 -0.809 1.00 74.69 277 SER A O 1
ATOM 2231 N N . TYR A 1 278 ? 7.223 0.711 0.790 1.00 79.38 278 TYR A N 1
ATOM 2232 C CA . TYR A 1 278 ? 5.788 0.687 0.485 1.00 79.38 278 TYR A CA 1
ATOM 2233 C C . TYR A 1 278 ? 4.930 0.714 1.752 1.00 79.38 278 TYR A C 1
ATOM 2235 O O . TYR A 1 278 ? 4.172 -0.215 2.038 1.00 79.38 278 TYR A O 1
ATOM 2243 N N . ALA A 1 279 ? 5.011 1.814 2.498 1.00 85.06 279 ALA A N 1
ATOM 2244 C CA . ALA A 1 279 ? 4.285 1.996 3.758 1.00 85.06 279 ALA A CA 1
ATOM 2245 C C . ALA A 1 279 ? 2.744 1.985 3.617 1.00 85.06 279 ALA A C 1
ATOM 2247 O O . ALA A 1 279 ? 2.032 1.752 4.593 1.00 85.06 279 ALA A O 1
ATOM 2248 N N . ASP A 1 280 ? 2.221 2.249 2.414 1.00 86.75 280 ASP A N 1
ATOM 2249 C CA . ASP A 1 280 ? 0.793 2.175 2.065 1.00 86.75 280 ASP A CA 1
ATOM 2250 C C . ASP A 1 280 ? 0.338 0.763 1.646 1.00 86.75 280 ASP A C 1
ATOM 2252 O O . ASP A 1 280 ? -0.848 0.536 1.371 1.00 86.75 280 ASP A O 1
ATOM 2256 N N . GLY A 1 281 ? 1.280 -0.182 1.572 1.00 86.94 281 GLY A N 1
ATOM 2257 C CA . GLY A 1 281 ? 1.032 -1.592 1.317 1.00 86.94 281 GLY A CA 1
ATOM 2258 C C . GLY A 1 281 ? 0.313 -2.248 2.490 1.00 86.94 281 GLY A C 1
ATOM 2259 O O . GLY A 1 281 ? 0.668 -2.035 3.651 1.00 86.94 281 GLY A O 1
ATOM 2260 N N . VAL A 1 282 ? -0.698 -3.065 2.193 1.00 86.94 282 VAL A N 1
ATOM 2261 C CA . VAL A 1 282 ? -1.488 -3.757 3.213 1.00 86.94 282 VAL A CA 1
ATOM 2262 C C . VAL A 1 282 ? -1.605 -5.253 2.952 1.00 86.94 282 VAL A C 1
ATOM 2264 O O . VAL A 1 282 ? -1.535 -5.728 1.818 1.00 86.94 282 VAL A O 1
ATOM 2267 N N . ARG A 1 283 ? -1.818 -6.003 4.030 1.00 83.94 283 ARG A N 1
ATOM 2268 C CA . ARG A 1 283 ? -2.006 -7.451 4.033 1.00 83.94 283 ARG A CA 1
ATOM 2269 C C . ARG A 1 283 ? -3.153 -7.819 4.963 1.00 83.94 283 ARG A C 1
ATOM 2271 O O . ARG A 1 283 ? -3.176 -7.399 6.119 1.00 83.94 283 ARG A O 1
ATOM 2278 N N . LEU A 1 284 ? -4.094 -8.617 4.467 1.00 81.81 284 LEU A N 1
ATOM 2279 C CA . LEU A 1 284 ? -5.147 -9.203 5.290 1.00 81.81 284 LEU A CA 1
ATOM 2280 C C . LEU A 1 284 ? -4.582 -10.412 6.028 1.00 81.81 284 LEU A C 1
ATOM 2282 O O . LEU A 1 284 ? -4.023 -11.285 5.388 1.00 81.81 284 LEU A O 1
ATOM 2286 N N . VAL A 1 285 ? -4.733 -10.479 7.345 1.00 79.19 285 VAL A N 1
ATOM 2287 C CA . VAL A 1 285 ? -4.272 -11.582 8.195 1.00 79.19 285 VAL A CA 1
ATOM 2288 C C . VAL A 1 285 ? -5.487 -12.273 8.799 1.00 79.19 285 VAL A C 1
ATOM 2290 O O . VAL A 1 285 ? -6.289 -11.623 9.463 1.00 79.19 285 VAL A O 1
ATOM 2293 N N . ASP A 1 286 ? -5.610 -13.583 8.594 1.00 75.19 286 ASP A N 1
ATOM 2294 C CA . ASP A 1 286 ? -6.717 -14.395 9.110 1.00 75.19 286 ASP A CA 1
ATOM 2295 C C . ASP A 1 286 ? -6.262 -15.338 10.244 1.00 75.19 286 ASP A C 1
ATOM 2297 O O . ASP A 1 286 ? -5.085 -15.664 10.396 1.00 75.19 286 ASP A O 1
ATOM 2301 N N . SER A 1 287 ? -7.229 -15.750 11.059 1.00 66.88 287 SER A N 1
ATOM 2302 C CA . SER A 1 287 ? -7.143 -16.682 12.179 1.00 66.88 287 SER A CA 1
ATOM 2303 C C . SER A 1 287 ? -7.075 -18.162 11.784 1.00 66.88 287 SER A C 1
ATOM 2305 O O . SER A 1 287 ? -6.563 -18.959 12.570 1.00 66.88 287 SER A O 1
ATOM 2307 N N . VAL A 1 288 ? -7.580 -18.542 10.602 1.00 57.22 288 VAL A N 1
ATOM 2308 C CA . VAL A 1 288 ? -7.805 -19.955 10.235 1.00 57.22 288 VAL A CA 1
ATOM 2309 C C . VAL A 1 288 ? -6.538 -20.646 9.721 1.00 57.22 288 VAL A C 1
ATOM 2311 O O . VAL A 1 288 ? -6.361 -21.837 9.963 1.00 57.22 288 VAL A O 1
ATOM 2314 N N . ASP A 1 289 ? -5.617 -19.909 9.093 1.00 50.88 289 ASP A N 1
ATOM 2315 C CA . ASP A 1 289 ? -4.435 -20.488 8.443 1.00 50.88 289 ASP A CA 1
ATOM 2316 C C . ASP A 1 289 ? -3.125 -19.851 8.935 1.00 50.88 289 ASP A C 1
ATOM 2318 O O . ASP A 1 289 ? -2.348 -19.233 8.202 1.00 50.88 289 ASP A O 1
ATOM 2322 N N . SER A 1 290 ? -2.800 -20.089 10.212 1.00 50.38 290 SER A N 1
ATOM 2323 C CA . SER A 1 290 ? -1.449 -19.860 10.756 1.00 50.38 290 SER A CA 1
ATOM 2324 C C . SER A 1 290 ? -0.364 -20.736 10.093 1.00 50.38 290 SER A C 1
ATOM 2326 O O . SER A 1 290 ? 0.791 -20.721 10.522 1.00 50.38 290 SER A O 1
ATOM 2328 N N . ASN A 1 291 ? -0.717 -21.497 9.051 1.00 45.00 291 ASN A N 1
ATOM 2329 C CA . ASN A 1 291 ? 0.185 -22.203 8.155 1.00 45.00 291 ASN A CA 1
ATOM 2330 C C . ASN A 1 291 ? 0.160 -21.559 6.757 1.00 45.00 291 ASN A C 1
ATOM 2332 O O . ASN A 1 291 ? -0.601 -21.938 5.876 1.00 45.00 291 ASN A O 1
ATOM 2336 N N . ARG A 1 292 ? 1.095 -20.630 6.533 1.00 45.91 292 ARG A N 1
ATOM 2337 C CA . ARG A 1 292 ? 1.631 -20.203 5.222 1.00 45.91 292 ARG A CA 1
ATOM 2338 C C . ARG A 1 292 ? 0.700 -19.535 4.196 1.00 45.91 292 ARG A C 1
ATOM 2340 O O . ARG A 1 292 ? 1.239 -18.833 3.346 1.00 45.91 292 ARG A O 1
ATOM 2347 N N . LYS A 1 293 ? -0.627 -19.674 4.249 1.00 48.47 293 LYS A N 1
ATOM 2348 C CA . LYS A 1 293 ? -1.560 -19.019 3.312 1.00 48.47 293 LYS A CA 1
ATOM 2349 C C . LYS A 1 293 ? -2.463 -18.025 4.026 1.00 48.47 293 LYS A C 1
ATOM 2351 O O . LYS A 1 293 ? -3.679 -18.142 4.059 1.00 48.47 293 LYS A O 1
ATOM 2356 N N . ILE A 1 294 ? -1.824 -16.985 4.545 1.00 52.16 294 ILE A N 1
ATOM 2357 C CA . ILE A 1 294 ? -2.492 -15.694 4.685 1.00 52.16 294 ILE A CA 1
ATOM 2358 C C . ILE A 1 294 ? -3.100 -15.359 3.310 1.00 52.16 294 ILE A C 1
ATOM 2360 O O . ILE A 1 294 ? -2.446 -15.631 2.300 1.00 52.16 294 ILE A O 1
ATOM 2364 N N . LEU A 1 295 ? -4.326 -14.823 3.257 1.00 48.88 295 LEU A N 1
ATOM 2365 C CA . LEU A 1 295 ? -4.916 -14.279 2.026 1.00 48.88 295 LEU A CA 1
ATOM 2366 C C . LEU A 1 295 ? -4.074 -13.080 1.566 1.00 48.88 295 LEU A C 1
ATOM 2368 O O . LEU A 1 295 ? -4.404 -11.918 1.785 1.00 48.88 295 LEU A O 1
ATOM 2372 N N . ASP A 1 296 ? -2.930 -13.381 0.967 1.00 51.31 296 ASP A N 1
ATOM 2373 C CA . ASP A 1 296 ? -2.060 -12.432 0.310 1.00 51.31 296 ASP A CA 1
ATOM 2374 C C . ASP A 1 296 ? -2.695 -12.231 -1.059 1.00 51.31 296 ASP A C 1
ATOM 2376 O O . ASP A 1 296 ? -2.477 -13.012 -1.989 1.00 51.31 296 ASP A O 1
ATOM 2380 N N . TYR A 1 297 ? -3.572 -11.229 -1.167 1.00 51.66 297 TYR A N 1
ATOM 2381 C CA . TYR A 1 297 ? -3.926 -10.716 -2.480 1.00 51.66 297 TYR A CA 1
ATOM 2382 C C . TYR A 1 297 ? -2.629 -10.205 -3.102 1.00 51.66 297 TYR A C 1
ATOM 2384 O O . TYR A 1 297 ? -2.180 -9.095 -2.820 1.00 51.66 297 TYR A O 1
ATOM 2392 N N . GLN A 1 298 ? -1.988 -11.055 -3.895 1.00 54.66 298 GLN A N 1
ATOM 2393 C CA . GLN A 1 298 ? -0.871 -10.656 -4.721 1.00 54.66 298 GLN A CA 1
ATOM 2394 C C . GLN A 1 298 ? -1.485 -10.061 -5.980 1.00 54.66 298 GLN A C 1
ATOM 2396 O O . GLN A 1 298 ? -2.040 -10.813 -6.791 1.00 54.66 298 GLN A O 1
ATOM 2401 N N . PRO A 1 299 ? -1.458 -8.725 -6.152 1.00 54.78 299 PRO A N 1
ATOM 2402 C CA . PRO A 1 299 ? -1.842 -8.157 -7.427 1.00 54.78 299 PRO A CA 1
ATOM 2403 C C . PRO A 1 299 ? -0.985 -8.807 -8.524 1.00 54.78 299 PRO A C 1
ATOM 2405 O O . PRO A 1 299 ? 0.129 -9.270 -8.245 1.00 54.78 299 PRO A O 1
ATOM 2408 N N . PRO A 1 300 ? -1.476 -8.854 -9.774 1.00 57.88 300 PRO A N 1
ATOM 2409 C CA . PRO A 1 300 ? -0.664 -9.301 -10.894 1.00 57.88 300 PRO A CA 1
ATOM 2410 C C . PRO A 1 300 ? 0.695 -8.607 -10.833 1.00 57.88 300 PRO A C 1
ATOM 2412 O O . PRO A 1 300 ? 0.744 -7.391 -10.627 1.00 57.88 300 PRO A O 1
ATOM 2415 N N . ARG A 1 301 ? 1.775 -9.385 -10.969 1.00 66.50 301 ARG A N 1
ATOM 2416 C CA . ARG A 1 301 ? 3.151 -8.873 -10.930 1.00 66.50 301 ARG A CA 1
ATOM 2417 C C . ARG A 1 301 ? 3.239 -7.607 -11.763 1.00 66.50 301 ARG A C 1
ATOM 2419 O O . ARG A 1 301 ? 2.849 -7.616 -12.932 1.00 66.50 301 ARG A O 1
ATOM 2426 N N . TYR A 1 302 ? 3.708 -6.531 -11.144 1.00 73.25 302 TYR A N 1
ATOM 2427 C CA . TYR A 1 302 ? 3.800 -5.242 -11.801 1.00 73.25 302 TYR A CA 1
ATOM 2428 C C . TYR A 1 302 ? 4.808 -5.357 -12.945 1.00 73.25 302 TYR A C 1
ATOM 2430 O O . TYR A 1 302 ? 5.995 -5.526 -12.692 1.00 73.25 302 TYR A O 1
ATOM 2438 N N . PRO A 1 303 ? 4.388 -5.228 -14.214 1.00 78.00 303 PRO A N 1
ATOM 2439 C CA . PRO A 1 303 ? 5.315 -5.366 -15.335 1.00 78.00 303 PRO A CA 1
ATOM 2440 C C . PRO A 1 303 ? 6.299 -4.188 -15.424 1.00 78.00 303 PRO A C 1
ATOM 2442 O O . PRO A 1 303 ? 7.141 -4.160 -16.312 1.00 78.00 303 PRO A O 1
ATOM 2445 N N . TRP A 1 304 ? 6.180 -3.213 -14.523 1.00 83.00 304 TRP A N 1
ATOM 2446 C CA . TRP A 1 304 ? 7.001 -2.017 -14.431 1.00 83.00 304 TRP A CA 1
ATOM 2447 C C . TRP A 1 304 ? 7.806 -1.928 -13.130 1.00 83.00 304 TRP A C 1
ATOM 2449 O O . TRP A 1 304 ? 8.386 -0.885 -12.885 1.00 83.00 304 TRP A O 1
ATOM 2459 N N . GLY A 1 305 ? 7.836 -2.915 -12.238 1.00 80.50 305 GLY A N 1
ATOM 2460 C CA . GLY A 1 305 ? 8.601 -2.739 -11.001 1.00 80.50 305 GLY A CA 1
ATOM 2461 C C . GLY A 1 305 ? 8.645 -3.972 -10.115 1.00 80.50 305 GLY A C 1
ATOM 2462 O O . GLY A 1 305 ? 7.967 -4.958 -10.409 1.00 80.50 305 GLY A O 1
ATOM 2463 N N . PRO A 1 306 ? 9.413 -3.908 -9.015 1.00 77.38 306 PRO A N 1
ATOM 2464 C CA . PRO A 1 306 ? 9.522 -4.993 -8.068 1.00 77.38 306 PRO A CA 1
ATOM 2465 C C . PRO A 1 306 ? 8.149 -5.333 -7.502 1.00 77.38 306 PRO A C 1
ATOM 2467 O O . PRO A 1 306 ? 7.235 -4.505 -7.408 1.00 77.38 306 PRO A O 1
ATOM 2470 N N . THR A 1 307 ? 8.020 -6.592 -7.105 1.00 77.12 307 THR A N 1
ATOM 2471 C CA . THR A 1 307 ? 6.809 -7.068 -6.450 1.00 77.12 307 THR A CA 1
ATOM 2472 C C . THR A 1 307 ? 6.600 -6.290 -5.152 1.00 77.12 307 THR A C 1
ATOM 2474 O O . THR A 1 307 ? 7.494 -6.221 -4.313 1.00 77.12 307 THR A O 1
ATOM 2477 N N . ARG A 1 308 ? 5.407 -5.717 -4.984 1.00 77.50 308 ARG A N 1
ATOM 2478 C CA . ARG A 1 308 ? 5.007 -4.991 -3.775 1.00 77.50 308 ARG A CA 1
ATOM 2479 C C . ARG A 1 308 ? 3.645 -5.456 -3.290 1.00 77.50 308 ARG A C 1
ATOM 2481 O O . ARG A 1 308 ? 2.831 -5.944 -4.077 1.00 77.50 308 ARG A O 1
ATOM 2488 N N . SER A 1 309 ? 3.383 -5.233 -2.007 1.00 78.69 309 SER A N 1
ATOM 2489 C CA . SER A 1 309 ? 2.060 -5.466 -1.432 1.00 78.69 309 SER A CA 1
ATOM 2490 C C . SER A 1 309 ? 1.027 -4.501 -2.040 1.00 78.69 309 SER A C 1
ATOM 2492 O O . SER A 1 309 ? 1.369 -3.349 -2.348 1.00 78.69 309 SER A O 1
ATOM 2494 N N . PRO A 1 310 ? -0.227 -4.950 -2.225 1.00 81.62 310 PRO A N 1
ATOM 2495 C CA . PRO A 1 310 ? -1.319 -4.107 -2.719 1.00 81.62 310 PRO A CA 1
ATOM 249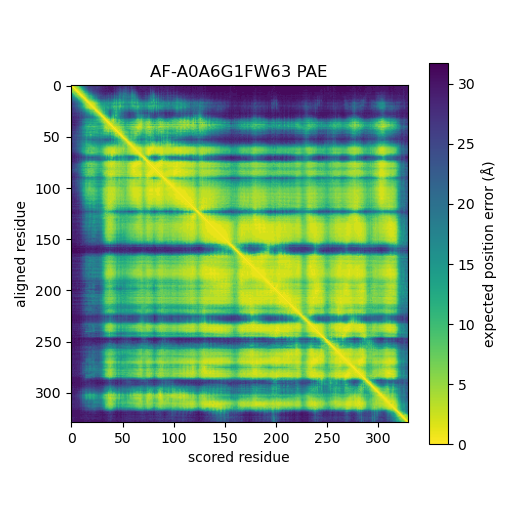6 C C . PRO A 1 310 ? -1.558 -2.909 -1.795 1.00 81.62 310 PRO A C 1
ATOM 2498 O O . PRO A 1 310 ? -1.378 -3.000 -0.580 1.00 81.62 310 PRO A O 1
ATOM 2501 N N . ARG A 1 311 ? -1.997 -1.781 -2.360 1.00 86.69 311 ARG A N 1
ATOM 2502 C CA . ARG A 1 311 ? -2.298 -0.579 -1.572 1.00 86.69 311 ARG A CA 1
ATOM 2503 C C . ARG A 1 311 ? -3.622 -0.731 -0.837 1.00 86.69 311 ARG A C 1
ATOM 2505 O O . ARG A 1 311 ? -4.526 -1.421 -1.312 1.00 86.69 311 ARG A O 1
ATOM 2512 N N . LEU A 1 312 ? -3.798 0.009 0.256 1.00 84.75 312 LEU A N 1
ATOM 2513 C CA . LEU A 1 312 ? -5.093 0.090 0.946 1.00 84.75 312 LEU A CA 1
ATOM 2514 C C . LEU A 1 312 ? -6.241 0.500 0.003 1.00 84.75 312 LEU A C 1
ATOM 2516 O O . LEU A 1 312 ? -7.336 -0.065 0.061 1.00 84.75 312 LEU A O 1
ATOM 2520 N N . ALA A 1 313 ? -5.972 1.433 -0.914 1.00 84.75 313 ALA A N 1
ATOM 2521 C CA . ALA A 1 313 ? -6.929 1.850 -1.935 1.00 84.75 313 ALA A CA 1
ATOM 2522 C C . ALA A 1 313 ? -7.357 0.689 -2.850 1.00 84.75 313 ALA A C 1
ATOM 2524 O O . ALA A 1 313 ? -8.488 0.658 -3.317 1.00 84.75 313 ALA A O 1
ATOM 2525 N N . ASP A 1 314 ? -6.476 -0.279 -3.112 1.00 82.31 314 ASP A N 1
ATOM 2526 C CA . ASP A 1 314 ? -6.772 -1.396 -4.009 1.00 82.31 314 ASP A CA 1
ATOM 2527 C C . ASP A 1 314 ? -7.654 -2.462 -3.334 1.00 82.31 314 ASP A C 1
ATOM 2529 O O . ASP A 1 314 ? -8.505 -3.038 -4.004 1.00 82.31 314 ASP A O 1
ATOM 2533 N N . TYR A 1 315 ? -7.549 -2.646 -2.011 1.00 74.31 315 TYR A N 1
ATOM 2534 C CA . TYR A 1 315 ? -8.464 -3.503 -1.235 1.00 74.31 315 TYR A CA 1
ATOM 2535 C C . TYR A 1 315 ? -9.862 -2.904 -1.045 1.00 74.31 315 TYR A C 1
ATOM 2537 O O . TYR A 1 315 ? -10.838 -3.631 -0.886 1.00 74.31 315 TYR A O 1
ATOM 2545 N N . THR A 1 316 ? -9.955 -1.576 -1.012 1.00 70.00 316 THR A N 1
ATOM 2546 C CA . THR A 1 316 ? -11.205 -0.846 -0.740 1.00 70.00 316 THR A CA 1
ATOM 2547 C C . THR A 1 316 ? -11.926 -0.404 -2.013 1.00 70.00 316 THR A C 1
ATOM 2549 O O . THR A 1 316 ? -13.086 0.004 -1.963 1.00 70.00 316 THR A O 1
ATOM 2552 N N . LYS A 1 317 ? -11.277 -0.520 -3.178 1.00 70.75 317 LYS A N 1
ATOM 2553 C CA . LYS A 1 317 ? -11.895 -0.266 -4.481 1.00 70.75 317 LYS A CA 1
ATOM 2554 C C . LYS A 1 317 ? -13.020 -1.260 -4.748 1.00 70.75 317 LYS A C 1
ATOM 2556 O O . LYS A 1 317 ? -12.802 -2.428 -5.057 1.00 70.75 317 LYS A O 1
ATOM 2561 N N . VAL A 1 318 ? -14.241 -0.743 -4.760 1.00 52.62 318 VAL A N 1
ATOM 2562 C CA . VAL A 1 318 ? -15.418 -1.450 -5.264 1.00 52.62 318 VAL A CA 1
ATOM 2563 C C . VAL A 1 318 ? -15.392 -1.397 -6.799 1.00 52.62 318 VAL A C 1
ATOM 2565 O O . VAL A 1 318 ? -15.966 -0.504 -7.415 1.00 52.62 318 VAL A O 1
ATOM 2568 N N . GLY A 1 319 ? -14.657 -2.306 -7.445 1.00 38.69 319 GLY A N 1
ATOM 2569 C CA . GLY A 1 319 ? -14.513 -2.338 -8.904 1.00 38.69 319 GLY A CA 1
ATOM 2570 C C . GLY A 1 319 ? -14.840 -3.700 -9.505 1.00 38.69 319 GLY A C 1
ATOM 2571 O O . GLY A 1 319 ? -13.971 -4.556 -9.510 1.00 38.69 319 GLY A O 1
ATOM 2572 N N . ARG A 1 320 ? -16.068 -3.875 -10.031 1.00 30.78 320 ARG A N 1
ATOM 2573 C CA . ARG A 1 320 ? -16.554 -4.953 -10.942 1.00 30.78 320 ARG A CA 1
ATOM 2574 C C . ARG A 1 320 ? -16.087 -6.405 -10.687 1.00 30.78 320 ARG A C 1
ATOM 2576 O O . ARG A 1 320 ? -16.250 -7.248 -11.564 1.00 30.78 320 ARG A O 1
ATOM 2583 N N . ALA A 1 321 ? -15.561 -6.732 -9.516 1.00 29.56 321 ALA A N 1
ATOM 2584 C CA . ALA A 1 321 ? -15.400 -8.104 -9.072 1.00 29.56 321 ALA A CA 1
ATOM 2585 C C . ALA A 1 321 ? -16.761 -8.586 -8.561 1.00 29.56 321 ALA A C 1
ATOM 2587 O O . ALA A 1 321 ? -17.448 -7.864 -7.836 1.00 29.56 321 ALA A O 1
ATOM 2588 N N . CYS A 1 322 ? -17.178 -9.766 -9.014 1.00 25.02 322 CYS A N 1
ATOM 2589 C CA . CYS A 1 322 ? -18.448 -10.374 -8.646 1.00 25.02 322 CYS A CA 1
ATOM 2590 C C . CYS A 1 322 ? -18.666 -10.320 -7.119 1.00 25.02 322 CYS A C 1
ATOM 2592 O O . CYS A 1 322 ? -17.740 -10.648 -6.374 1.00 25.02 322 CYS A O 1
ATOM 2594 N N . PRO A 1 323 ? -19.882 -9.986 -6.641 1.00 27.91 323 PRO A N 1
ATOM 2595 C CA . PRO A 1 323 ? -20.223 -9.977 -5.212 1.00 27.91 323 PRO A CA 1
ATOM 2596 C C . PRO A 1 323 ? -19.986 -11.315 -4.486 1.00 27.91 323 PRO A C 1
ATOM 2598 O O . PRO A 1 323 ? -20.041 -11.372 -3.263 1.00 27.91 323 PRO A O 1
ATOM 2601 N N . GLU A 1 324 ? -19.719 -12.395 -5.221 1.00 29.58 324 GLU A N 1
ATOM 2602 C CA . GLU A 1 324 ? -19.598 -13.755 -4.695 1.00 29.58 324 GLU A CA 1
ATOM 2603 C C . GLU A 1 324 ? -18.268 -14.053 -3.984 1.00 29.58 324 GLU A C 1
ATOM 2605 O O . GLU A 1 324 ? -18.208 -15.008 -3.219 1.00 29.58 324 GLU A O 1
ATOM 2610 N N . GLN A 1 325 ? -17.215 -13.242 -4.153 1.00 33.66 325 GLN A N 1
ATOM 2611 C CA . GLN A 1 325 ? -15.923 -13.497 -3.483 1.00 33.66 325 GLN A CA 1
ATOM 2612 C C . GLN A 1 325 ? -15.749 -12.789 -2.131 1.00 33.66 325 GLN A C 1
ATOM 2614 O O . GLN A 1 325 ? -14.800 -13.082 -1.412 1.00 33.66 325 GLN A O 1
ATOM 2619 N N . ILE A 1 326 ? -16.675 -11.902 -1.751 1.00 35.00 326 ILE A N 1
ATOM 2620 C CA . ILE A 1 326 ? -16.706 -11.267 -0.417 1.00 35.00 326 ILE A CA 1
ATOM 2621 C C . ILE A 1 326 ? -17.762 -11.943 0.489 1.00 35.00 326 ILE A C 1
ATOM 2623 O O . ILE A 1 326 ? -17.809 -11.696 1.692 1.00 35.00 326 ILE A O 1
ATOM 2627 N N . LEU A 1 327 ? -18.592 -12.837 -0.067 1.00 30.91 327 LEU A N 1
ATOM 2628 C CA . LEU A 1 327 ? -19.759 -13.436 0.599 1.00 30.91 327 LEU A CA 1
ATOM 2629 C C . LEU A 1 327 ? -19.854 -14.971 0.456 1.00 30.91 327 LEU A C 1
ATOM 2631 O O . LEU A 1 327 ? -20.946 -15.526 0.556 1.00 30.91 327 LEU A O 1
ATOM 2635 N N . GLY A 1 328 ? -18.744 -15.671 0.217 1.00 26.00 328 GLY A N 1
ATOM 2636 C CA . GLY A 1 328 ? -18.755 -17.122 0.000 1.00 26.00 328 GLY A CA 1
ATOM 2637 C C . GLY A 1 328 ? -18.000 -17.915 1.064 1.00 26.00 328 GLY A C 1
ATOM 2638 O O . GLY A 1 328 ? -16.789 -18.074 0.927 1.00 26.00 328 GLY A O 1
ATOM 2639 N N . GLY A 1 329 ? -18.722 -18.466 2.049 1.00 30.11 329 GLY A N 1
ATOM 2640 C CA . GLY A 1 329 ? -18.253 -19.542 2.938 1.00 30.11 329 GLY A CA 1
ATOM 2641 C C . GLY A 1 329 ? -18.576 -19.342 4.405 1.00 30.11 329 GLY A C 1
ATOM 2642 O O . GLY A 1 329 ? -17.634 -18.964 5.130 1.00 30.11 329 GLY A O 1
#

pLDDT: mean 72.59, std 18.57, range [25.02, 95.38]

Organism: NCBI:txid1392243

Radius of gyration: 24.72 Å; Cα contacts (8 Å, |Δi|>4): 496; chains: 1; bounding box: 81×50×71 Å

=== Feature glossary ===
Key to the feature types in this record:

— What the protein is —

Primary structure: the covalent order of the twenty standard amino acids along the backbone. Two proteins with the same sequence will (almost always) fold to the same structure; two with 30% identity often share a fold but not the details.

Database cross-references. InterPro integrates a dozen domain/family signature databases into unified entries with residue-range hits. GO terms attach function/process/location labels with evidence codes. CATH codes position the fold in a four-level structural taxonomy. Organism is the NCBI-taxonomy species name.

— Where its atoms are —

The mmCIF block holds the 3D Cartesian coordinates of each backbone atom (N, Cα, C, O) in ångströms. mmCIF is the PDB's canonical archive format — a tagged-loop text representation of the atomic model.

Six rendered views show the 3D structure from the faces of a cube — i.e. along ±x, ±y, ±z. Rendering representation is drawn randomly per protein from cartoon (secondary-structure ribbons), sticks (backbone bonds), or molecular surface; coloring is either N→C rainbow (blue at the N-terminus through red at the C-terminus) or one color per chain.

— Local backbone conformation —

DSSP 8-state secondary structure assigns each residue one of H (α-helix), G (3₁₀-helix), I (π-helix), E (extended β-strand), B (isolated β-bridge), T (hydrogen-bonded turn), S (bend), or '-' (coil). The assignment is computed from backbone hydrogen-bond geometry via the Kabsch–Sander algorithm.

P-SEA three-state annotation labels each residue as helix, strand, or coil based purely on the geometry of the Cα trace. It serves as a fallback when the full backbone (and thus DSSP) is unavailable.

The φ/ψ torsion pair specifies the backbone conformation at each residue. φ rotates about the N–Cα bond, ψ about the Cα–C bond. Steric clashes forbid most of the (φ, ψ) plane — the allowed regions (α-helix basin, β-sheet basin, left-handed helix) are the Ramachandran-allowed regions.

— Global shape and packing —

The geometric summary reports three shape descriptors. Rg (radius of gyration) measures how spread out the Cα atoms are about their centre of mass; compact globular proteins have small Rg, elongated or unfolded ones large. Cα contacts (<8 Å, |i−j|>4) count long-range residue pairs in spatial proximity — high for tightly packed folds, near zero for rods or random coil. The bounding-box extents give the protein's footprint along x, y, z in Å.

Accessible surface area quantifies burial. A residue with SASA near zero is packed into the hydrophobic core; one with SASA >100 Å² sits on the surface. Computed here via the Shrake–Rupley numerical algorithm with a 1.4 Å probe.

Plot images: a contact map (which residues are close in 3D, as an N×N binary image), a Ramachandran scatter (backbone torsion angles, revealing secondary-structure composition at a glance), and — for AlphaFold structures — a PAE heatmap (pairwise prediction confidence).

— Structural neighborhood —

The Foldseek 3Di string encodes local tertiary geometry as a 20-letter alphabet — one character per residue — derived from the relative positions of nearby Cα atoms. Unlike the amino-acid sequence, 3Di is a direct function of the 3D structure, so two proteins with the same fold have similar 3Di strings even at low sequence identity.

Nearest PDB neighbors are the top structural matches found by Foldseek when searching this structure against the entire Protein Data Bank. Each hit reports a TM-score (0 to 1; >0.5 almost always implies the same fold) and an E-value. These are *structural* homologs — they may share no detectable sequence similarity.

— Confidence and disorder —

For AlphaFold models, the B-factor field carries pLDDT — the model's own estimate of local accuracy on a 0–100 scale. Regions with pLDDT<50 should be treated as essentially unmodeled; they often correspond to intrinsically disordered segments.

B-factor (Debye–Waller factor) reflects atomic displacement in the crystal lattice. It is an experimental observable (units Å²), not a prediction; low values mean the atom is pinned down, high values mean it moves or is heterogeneous across the crystal.

Predicted aligned error is AlphaFold's pairwise confidence. Unlike pLDDT (per-residue), PAE is per-residue-pair and captures whether two parts of the structure are correctly placed relative to each other. Units are ångströms of expected positional error.